Protein AF-A0A960KRH3-F1 (afdb_monomer)

Foldseek 3Di:
DDDDDDDPPDPDPDPDDPDWPWDDDDQAKDWTWTDDPQKTKTGIDHRPEQAAWIKIWGDDPVWTKIKTAGDDRNFGFQWIWIDTPFWIKGGTDDRNAQAQWIWIAGPVRQTQDTGGDDRNHDDDDPDPDQLVVLLVVLCVVLVVCVVVVNLSSSLRSLSNNRNSVDDDDLVSLQSNLVSCVVVVVLVSNLVSLVSSCVPQPPVRPCNVVSVVSNVVSVVSVVVVVVVVVVVQVCLCPDPVCVSPQKDKDWAWDPQQRQQQKHKDFDPQPRLQQWDFDQDDDPVPRDCAPPVRDHDPVCNSPPRPRDIDGDPVVRSRRMDIDGDPPPQQPSTIHIDMGGDDD

Nearest PDB structures (foldseek):
  8j07-assembly1_d  TM=6.056E-01  e=1.804E-05  Homo sapiens
  8x2u-assembly1_N  TM=5.634E-01  e=1.372E-05  Mus musculus
  5l0y-assembly7_G  TM=6.461E-01  e=5.626E-02  Thermochaetoides thermophila DSM 1495
  5l0w-assembly1_B  TM=7.167E-01  e=2.210E-01  Thermochaetoides thermophila
  4i17-assembly1_A  TM=6.925E-01  e=4.501E-01  Bacteroides fragilis NCTC 9343

Structure (mmCIF, N/CA/C/O backbone):
data_AF-A0A960KRH3-F1
#
_entry.id   AF-A0A960KRH3-F1
#
loop_
_atom_site.group_PDB
_atom_site.id
_atom_site.type_symbol
_atom_site.label_atom_id
_atom_site.label_alt_id
_atom_site.label_comp_id
_atom_site.label_asym_id
_atom_site.label_entity_id
_atom_site.label_seq_id
_atom_site.pdbx_PDB_ins_code
_atom_site.Cartn_x
_atom_site.Cartn_y
_atom_site.Cartn_z
_atom_site.occupancy
_atom_site.B_iso_or_equiv
_atom_site.auth_seq_id
_atom_site.auth_comp_id
_atom_site.auth_asym_id
_atom_site.auth_atom_id
_atom_site.pdbx_PDB_model_num
ATOM 1 N N . MET A 1 1 ? -0.379 -40.660 -62.280 1.00 35.75 1 MET A N 1
ATOM 2 C CA . MET A 1 1 ? 0.900 -39.917 -62.203 1.00 35.75 1 MET A CA 1
ATOM 3 C C . MET A 1 1 ? 0.603 -38.448 -61.936 1.00 35.75 1 MET A C 1
ATOM 5 O O . MET A 1 1 ? -0.179 -37.878 -62.679 1.00 35.75 1 MET A O 1
ATOM 9 N N . LYS A 1 2 ? 1.266 -37.892 -60.908 1.00 32.19 2 LYS A N 1
ATOM 10 C CA . LYS A 1 2 ? 1.355 -36.479 -60.476 1.00 32.19 2 LYS A CA 1
ATOM 11 C C . LYS A 1 2 ? 0.171 -35.876 -59.695 1.00 32.19 2 LYS A C 1
ATOM 13 O O . LYS A 1 2 ? -0.747 -35.290 -60.247 1.00 32.19 2 LYS A O 1
ATOM 18 N N . PHE A 1 3 ? 0.308 -35.972 -58.369 1.00 28.55 3 PHE A N 1
ATOM 19 C CA . PHE A 1 3 ? -0.176 -35.005 -57.381 1.00 28.55 3 PHE A CA 1
ATOM 20 C C . PHE A 1 3 ? 0.418 -33.610 -57.651 1.00 28.55 3 PHE A C 1
ATOM 22 O O . PHE A 1 3 ? 1.628 -33.506 -57.839 1.00 28.55 3 PHE A O 1
ATOM 29 N N . MET A 1 4 ? -0.390 -32.551 -57.560 1.00 28.42 4 MET A N 1
ATOM 30 C CA . MET A 1 4 ? 0.060 -31.216 -57.137 1.00 28.42 4 MET A CA 1
ATOM 31 C C . MET A 1 4 ? -1.056 -30.568 -56.313 1.00 28.42 4 MET A C 1
ATOM 33 O O . MET A 1 4 ? -2.057 -30.096 -56.842 1.00 28.42 4 MET A O 1
ATOM 37 N N . ILE A 1 5 ? -0.874 -30.600 -54.995 1.00 32.72 5 ILE A N 1
ATOM 38 C CA . ILE A 1 5 ? -1.661 -29.857 -54.012 1.00 32.72 5 ILE A CA 1
ATOM 39 C C . ILE A 1 5 ? -1.138 -28.416 -54.033 1.00 32.72 5 ILE A C 1
ATOM 41 O O . ILE A 1 5 ? 0.048 -28.184 -53.800 1.00 32.72 5 ILE A O 1
ATOM 45 N N . ALA A 1 6 ? -2.008 -27.456 -54.342 1.00 30.88 6 ALA A N 1
ATOM 46 C CA . ALA A 1 6 ? -1.708 -26.034 -54.245 1.00 30.88 6 ALA A CA 1
ATOM 47 C C . ALA A 1 6 ? -1.721 -25.617 -52.765 1.00 30.88 6 ALA A C 1
ATOM 49 O O . ALA A 1 6 ? -2.777 -25.507 -52.148 1.00 30.88 6 ALA A O 1
ATOM 50 N N . LEU A 1 7 ? -0.535 -25.416 -52.190 1.00 28.91 7 LEU A N 1
ATOM 51 C CA . LEU A 1 7 ? -0.356 -24.865 -50.849 1.00 28.91 7 LEU A CA 1
ATOM 52 C C . LEU A 1 7 ? -0.308 -23.334 -50.956 1.00 28.91 7 LEU A C 1
ATOM 54 O O . LEU A 1 7 ? 0.737 -22.737 -51.205 1.00 28.91 7 LEU A O 1
ATOM 58 N N . THR A 1 8 ? -1.456 -22.683 -50.794 1.00 35.28 8 THR A N 1
ATOM 59 C CA . THR A 1 8 ? -1.530 -21.237 -50.553 1.00 35.28 8 THR A CA 1
ATOM 60 C C . THR A 1 8 ? -1.001 -20.944 -49.150 1.00 35.28 8 THR A C 1
ATOM 62 O O . THR A 1 8 ? -1.730 -21.058 -48.166 1.00 35.28 8 THR A O 1
ATOM 65 N N . MET A 1 9 ? 0.281 -20.583 -49.043 1.00 32.22 9 MET A N 1
ATOM 66 C CA . MET A 1 9 ? 0.855 -20.045 -47.808 1.00 32.22 9 MET A CA 1
ATOM 67 C C . MET A 1 9 ? 0.366 -18.610 -47.598 1.00 32.22 9 MET A C 1
ATOM 69 O O . MET A 1 9 ? 0.913 -17.652 -48.139 1.00 32.22 9 MET A O 1
ATOM 73 N N . CYS A 1 10 ? -0.688 -18.475 -46.799 1.00 28.92 10 CYS A N 1
ATOM 74 C CA . CYS A 1 10 ? -1.105 -17.209 -46.219 1.00 28.92 10 CYS A CA 1
ATOM 75 C C . CYS A 1 10 ? -0.075 -16.826 -45.142 1.00 28.92 10 CYS A C 1
ATOM 77 O O . CYS A 1 10 ? -0.057 -17.410 -44.059 1.00 28.92 10 CYS A O 1
ATOM 79 N N . PHE A 1 11 ? 0.818 -15.882 -45.448 1.00 32.66 11 PHE A N 1
ATOM 80 C CA . PHE A 1 11 ? 1.706 -15.270 -44.459 1.00 32.66 11 PHE A CA 1
ATOM 81 C C . PHE A 1 11 ? 0.857 -14.449 -43.480 1.00 32.66 11 PHE A C 1
ATOM 83 O O . PHE A 1 11 ? 0.518 -13.296 -43.740 1.00 32.66 11 PHE A O 1
ATOM 90 N N . LEU A 1 12 ? 0.493 -15.055 -42.349 1.00 30.62 12 LEU A N 1
ATOM 91 C CA . LEU A 1 12 ? 0.033 -14.318 -41.178 1.00 30.62 12 LEU A CA 1
ATOM 92 C C . LEU A 1 12 ? 1.229 -13.531 -40.631 1.00 30.62 12 LEU A C 1
ATOM 94 O O . LEU A 1 12 ? 2.189 -14.101 -40.114 1.00 30.62 12 LEU A O 1
ATOM 98 N N . VAL A 1 13 ? 1.176 -12.212 -40.795 1.00 33.97 13 VAL A N 1
ATOM 99 C CA . VAL A 1 13 ? 2.092 -11.259 -40.167 1.00 33.97 13 VAL A CA 1
ATOM 100 C C . VAL A 1 13 ? 1.888 -11.356 -38.655 1.00 33.97 13 VAL A C 1
ATOM 102 O O . VAL A 1 13 ? 0.899 -10.856 -38.125 1.00 33.97 13 VAL A O 1
ATOM 105 N N . LEU A 1 14 ? 2.799 -12.033 -37.956 1.00 30.27 14 LEU A N 1
ATOM 106 C CA . LEU A 1 14 ? 2.846 -11.986 -36.497 1.00 30.27 14 LEU A CA 1
ATOM 107 C C . LEU A 1 14 ? 3.358 -10.599 -36.069 1.00 30.27 14 LEU A C 1
ATOM 109 O O . LEU A 1 14 ? 4.385 -10.152 -36.592 1.00 30.27 14 LEU A O 1
ATOM 113 N N . PRO A 1 15 ? 2.683 -9.900 -35.138 1.00 31.94 15 PRO A N 1
ATOM 114 C CA . PRO A 1 15 ? 3.192 -8.648 -34.602 1.00 31.94 15 PRO A CA 1
ATOM 115 C C . PRO A 1 15 ? 4.468 -8.936 -33.804 1.00 31.94 15 PRO A C 1
ATOM 117 O O . PRO A 1 15 ? 4.515 -9.855 -32.986 1.00 31.94 15 PRO A O 1
ATOM 120 N N . GLN A 1 16 ? 5.521 -8.165 -34.075 1.00 31.62 16 GLN A N 1
ATOM 121 C CA . GLN A 1 16 ? 6.792 -8.264 -33.366 1.00 31.62 16 GLN A CA 1
ATOM 122 C C . GLN A 1 16 ? 6.578 -7.947 -31.882 1.00 31.62 16 GLN A C 1
ATOM 124 O O . GLN A 1 16 ? 6.290 -6.810 -31.514 1.00 31.62 16 GLN A O 1
ATOM 129 N N . VAL A 1 17 ? 6.713 -8.964 -31.033 1.00 32.50 17 VAL A N 1
ATOM 130 C CA . VAL A 1 17 ? 6.749 -8.811 -29.577 1.00 32.50 17 VAL A CA 1
ATOM 131 C C . VAL A 1 17 ? 8.112 -8.213 -29.226 1.00 32.50 17 VAL A C 1
ATOM 133 O O . VAL A 1 17 ? 9.141 -8.818 -29.529 1.00 32.50 17 VAL A O 1
ATOM 136 N N . SER A 1 18 ? 8.139 -7.008 -28.648 1.00 33.94 18 SER A N 1
ATOM 137 C CA . SER A 1 18 ? 9.387 -6.410 -28.174 1.00 33.94 18 SER A CA 1
ATOM 138 C C . SER A 1 18 ? 9.942 -7.235 -27.012 1.00 33.94 18 SER A C 1
ATOM 140 O O . SER A 1 18 ? 9.208 -7.685 -26.129 1.00 33.94 18 SER A O 1
ATOM 142 N N . LEU A 1 19 ? 11.250 -7.488 -27.047 1.00 31.02 19 LEU A N 1
ATOM 143 C CA . LEU A 1 19 ? 11.941 -8.300 -26.055 1.00 31.02 19 LEU A CA 1
ATOM 144 C C . LEU A 1 19 ? 11.919 -7.585 -24.700 1.00 31.02 19 LEU A C 1
ATOM 146 O O . LEU A 1 19 ? 12.593 -6.577 -24.497 1.00 31.02 19 LEU A O 1
ATOM 150 N N . ALA A 1 20 ? 11.153 -8.131 -23.759 1.00 34.19 20 ALA A N 1
ATOM 151 C CA . ALA A 1 20 ? 11.288 -7.805 -22.350 1.00 34.19 20 ALA A CA 1
ATOM 152 C C . ALA A 1 20 ? 12.699 -8.206 -21.894 1.00 34.19 20 ALA A C 1
ATOM 154 O O . ALA A 1 20 ? 13.094 -9.363 -22.050 1.00 34.19 20 ALA A O 1
ATOM 155 N N . GLN A 1 21 ? 13.472 -7.276 -21.330 1.00 39.44 21 GLN A N 1
ATOM 156 C CA . GLN A 1 21 ? 14.722 -7.626 -20.656 1.00 39.44 21 GLN A CA 1
ATOM 157 C C . GLN A 1 21 ? 14.392 -8.504 -19.440 1.00 39.44 21 GLN A C 1
ATOM 159 O O . GLN A 1 21 ? 13.949 -8.013 -18.404 1.00 39.44 21 GLN A O 1
ATOM 164 N N . VAL A 1 22 ? 14.589 -9.818 -19.580 1.00 38.41 22 VAL A N 1
ATOM 165 C CA . VAL A 1 22 ? 14.513 -10.784 -18.480 1.00 38.41 22 VAL A CA 1
ATOM 166 C C . VAL A 1 22 ? 15.794 -10.657 -17.670 1.00 38.41 22 VAL A C 1
ATOM 168 O O . VAL A 1 22 ? 16.852 -11.147 -18.065 1.00 38.41 22 VAL A O 1
ATOM 171 N N . ILE A 1 23 ? 15.712 -9.992 -16.523 1.00 47.62 23 ILE A N 1
ATOM 172 C CA . ILE A 1 23 ? 16.787 -10.015 -15.539 1.00 47.62 23 ILE A CA 1
ATOM 173 C C . ILE A 1 23 ? 16.410 -11.055 -14.479 1.00 47.62 23 ILE A C 1
ATOM 175 O O . ILE A 1 23 ? 15.694 -10.765 -13.528 1.00 47.62 23 ILE A O 1
ATOM 179 N N . VAL A 1 24 ? 16.977 -12.252 -14.677 1.00 42.22 24 VAL A N 1
ATOM 180 C CA . VAL A 1 24 ? 16.983 -13.449 -13.811 1.00 42.22 24 VAL A CA 1
ATOM 181 C C . VAL A 1 24 ? 15.648 -14.207 -13.724 1.00 42.22 24 VAL A C 1
ATOM 183 O O . VAL A 1 24 ? 14.645 -13.675 -13.275 1.00 42.22 24 VAL A O 1
ATOM 186 N N . GLY A 1 25 ? 15.668 -15.491 -14.106 1.00 38.06 25 GLY A N 1
ATOM 187 C CA . GLY A 1 25 ? 14.592 -16.453 -13.844 1.00 38.06 25 GLY A CA 1
ATOM 188 C C . GLY A 1 25 ? 14.695 -17.702 -14.723 1.00 38.06 25 GLY A C 1
ATOM 189 O O . GLY A 1 25 ? 14.540 -17.617 -15.937 1.00 38.06 25 GLY A O 1
ATOM 190 N N . SER A 1 26 ? 14.983 -18.854 -14.110 1.00 38.22 26 SER A N 1
ATOM 191 C CA . SER A 1 26 ? 14.973 -20.173 -14.758 1.00 38.22 26 SER A CA 1
ATOM 192 C C . SER A 1 26 ? 13.557 -20.534 -15.231 1.00 38.22 26 SER A C 1
ATOM 194 O O . SER A 1 26 ? 12.577 -20.222 -14.552 1.00 38.22 26 SER A O 1
ATOM 196 N N . TRP A 1 27 ? 13.437 -21.208 -16.375 1.00 40.06 27 TRP A N 1
ATOM 197 C CA . TRP A 1 27 ? 12.162 -21.717 -16.890 1.00 40.06 27 TRP A CA 1
ATOM 198 C C . TRP A 1 27 ? 11.583 -22.743 -15.897 1.00 40.06 27 TRP A C 1
ATOM 200 O O . TRP A 1 27 ? 12.181 -23.796 -15.695 1.00 40.06 27 TRP A O 1
ATOM 210 N N . GLY A 1 28 ? 10.462 -22.419 -15.238 1.00 45.41 28 GLY A N 1
ATOM 211 C CA . GLY A 1 28 ? 9.769 -23.314 -14.288 1.00 45.41 28 GLY A CA 1
ATOM 212 C C . GLY A 1 28 ? 9.257 -22.668 -12.991 1.00 45.41 28 GLY A C 1
ATOM 213 O O . GLY A 1 28 ? 8.538 -23.308 -12.229 1.00 45.41 28 GLY A O 1
ATOM 214 N N . GLY A 1 29 ? 9.586 -21.400 -12.738 1.00 56.34 29 GLY A N 1
ATOM 215 C CA . GLY A 1 29 ? 9.180 -20.664 -11.537 1.00 56.34 29 GLY A CA 1
ATOM 216 C C . GLY A 1 29 ? 10.343 -19.833 -11.006 1.00 56.34 29 GLY A C 1
ATOM 217 O O . GLY A 1 29 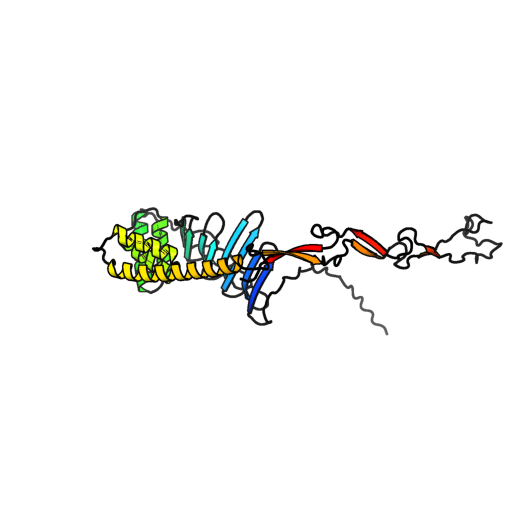? 11.479 -20.302 -10.973 1.00 56.34 29 GLY A O 1
ATOM 218 N N . GLY A 1 30 ? 10.096 -18.582 -10.623 1.00 77.19 30 GLY A N 1
ATOM 219 C CA . GLY A 1 30 ? 11.179 -17.695 -10.200 1.00 77.19 30 GLY A CA 1
ATOM 220 C C . GLY A 1 30 ? 10.710 -16.322 -9.749 1.00 77.19 30 GLY A C 1
ATOM 221 O O . GLY A 1 30 ? 9.525 -16.011 -9.807 1.00 77.19 30 GLY A O 1
ATOM 222 N N . TYR A 1 31 ? 11.652 -15.511 -9.274 1.00 82.56 31 TYR A N 1
ATOM 223 C CA . TYR A 1 31 ? 11.455 -14.083 -9.053 1.00 82.56 31 TYR A CA 1
ATOM 224 C C . TYR A 1 31 ? 11.985 -13.336 -10.272 1.00 82.56 31 TYR A C 1
ATOM 226 O O . TYR A 1 31 ? 13.127 -13.566 -10.663 1.00 82.56 31 TYR A O 1
ATOM 234 N N . ILE A 1 32 ? 11.176 -12.447 -10.840 1.00 81.38 32 ILE A N 1
ATOM 235 C CA . ILE A 1 32 ? 11.531 -11.648 -12.012 1.00 81.38 32 ILE A CA 1
ATOM 236 C C . ILE A 1 32 ? 11.414 -10.160 -11.710 1.00 81.38 32 ILE A C 1
ATOM 2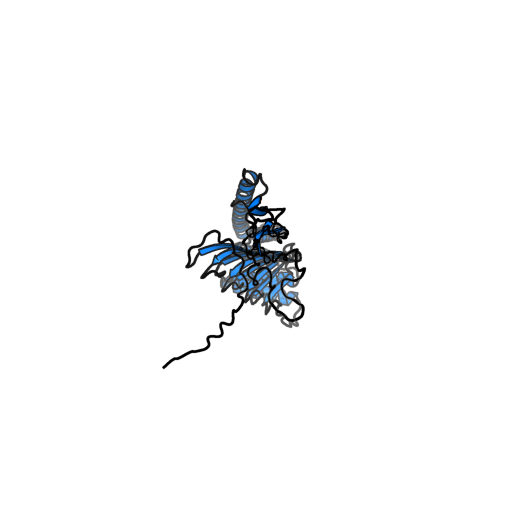38 O O . ILE A 1 32 ? 10.565 -9.713 -10.935 1.00 81.38 32 ILE A O 1
ATOM 242 N N . GLU A 1 33 ? 12.252 -9.388 -12.389 1.00 86.56 33 GLU A N 1
ATOM 243 C CA . GLU A 1 33 ? 12.080 -7.955 -12.570 1.00 86.56 33 GLU A CA 1
ATOM 244 C C . GLU A 1 33 ? 11.921 -7.684 -14.066 1.00 86.56 33 GLU A C 1
ATOM 246 O O . GLU A 1 33 ? 12.814 -8.002 -14.851 1.00 86.56 33 GLU A O 1
ATOM 251 N N . VAL A 1 34 ? 10.771 -7.142 -14.465 1.00 82.38 34 VAL A N 1
ATOM 252 C CA . VAL A 1 34 ? 10.421 -6.929 -15.873 1.00 82.38 34 VAL A CA 1
ATOM 253 C C . VAL A 1 34 ? 9.851 -5.528 -16.052 1.00 82.38 34 VAL A C 1
ATOM 255 O O . VAL A 1 34 ? 8.884 -5.159 -15.386 1.00 82.38 34 VAL A O 1
ATOM 258 N N . ARG A 1 35 ? 10.433 -4.757 -16.978 1.00 83.94 35 ARG A N 1
ATOM 259 C CA . ARG A 1 35 ? 9.919 -3.453 -17.415 1.00 83.94 35 ARG A CA 1
ATOM 260 C C . ARG A 1 35 ? 9.278 -3.586 -18.799 1.00 83.94 35 ARG A C 1
ATOM 262 O O . ARG A 1 35 ? 9.932 -4.041 -19.733 1.00 83.94 35 ARG A O 1
ATOM 269 N N . LEU A 1 36 ? 8.011 -3.191 -18.919 1.00 80.19 36 LEU A N 1
ATOM 270 C CA . LEU A 1 36 ? 7.228 -3.213 -20.159 1.00 80.19 36 LEU A CA 1
ATOM 271 C C . LEU A 1 36 ? 6.589 -1.841 -20.367 1.00 80.19 36 LEU A C 1
ATOM 273 O O . LEU A 1 36 ? 5.604 -1.498 -19.715 1.00 80.19 36 LEU A O 1
ATOM 277 N N . GLY A 1 37 ? 7.170 -1.037 -21.260 1.00 83.88 37 GLY A N 1
ATOM 278 C CA . GLY A 1 37 ? 6.756 0.354 -21.444 1.00 83.88 37 GLY A CA 1
ATOM 279 C C . GLY A 1 37 ? 6.823 1.127 -20.123 1.00 83.88 37 GLY A C 1
ATOM 280 O O . GLY A 1 37 ? 7.894 1.256 -19.533 1.00 83.88 37 GLY A O 1
ATOM 281 N N . ASN A 1 38 ? 5.663 1.582 -19.649 1.00 85.50 38 ASN A N 1
ATOM 282 C CA . ASN A 1 38 ? 5.513 2.363 -18.419 1.00 85.50 38 ASN A CA 1
ATOM 283 C C . ASN A 1 38 ? 5.264 1.504 -17.165 1.00 85.50 38 ASN A C 1
ATOM 285 O O . ASN A 1 38 ? 5.034 2.048 -16.088 1.00 85.50 38 ASN A O 1
ATOM 289 N N . GLU A 1 39 ? 5.280 0.175 -17.285 1.00 89.25 39 GLU A N 1
ATOM 290 C CA . GLU A 1 39 ? 5.129 -0.753 -16.163 1.00 89.25 39 GLU A CA 1
ATOM 291 C C . GLU A 1 39 ? 6.473 -1.328 -15.721 1.00 89.25 39 GLU A C 1
ATOM 293 O O . GLU A 1 39 ? 7.293 -1.728 -16.546 1.00 89.25 39 GLU A O 1
ATOM 298 N N . LEU A 1 40 ? 6.670 -1.452 -14.411 1.00 89.69 40 LEU A N 1
ATOM 299 C CA . LEU A 1 40 ? 7.755 -2.212 -13.802 1.00 89.69 40 LEU A CA 1
ATOM 300 C C . LEU A 1 40 ? 7.159 -3.218 -12.818 1.00 89.69 40 LEU A C 1
ATOM 302 O O . LEU A 1 40 ? 6.549 -2.842 -11.819 1.00 89.69 40 LEU A O 1
ATOM 306 N N . TYR A 1 41 ? 7.346 -4.501 -13.109 1.00 91.00 41 TYR A N 1
ATOM 307 C CA . TYR A 1 41 ? 6.957 -5.611 -12.250 1.00 91.00 41 TYR A CA 1
ATOM 308 C C . TYR A 1 41 ? 8.172 -6.193 -11.531 1.00 91.00 41 TYR A C 1
ATOM 310 O O . TYR A 1 41 ? 9.224 -6.381 -12.140 1.00 91.00 41 TYR A O 1
ATOM 318 N N . ARG A 1 42 ? 8.007 -6.509 -10.248 1.00 92.44 42 ARG A N 1
ATOM 319 C CA . ARG A 1 42 ? 8.990 -7.163 -9.382 1.00 92.44 42 ARG A CA 1
ATOM 320 C C . ARG A 1 42 ? 8.270 -8.201 -8.535 1.00 92.44 42 ARG A C 1
ATOM 322 O O . ARG A 1 42 ? 7.515 -7.833 -7.639 1.00 92.44 42 ARG A O 1
ATOM 329 N N . GLY A 1 43 ? 8.471 -9.483 -8.794 1.00 91.81 43 GLY A N 1
ATOM 330 C CA . GLY A 1 43 ? 7.755 -10.507 -8.040 1.00 91.81 43 GLY A CA 1
ATOM 331 C C . GLY A 1 43 ? 7.895 -11.901 -8.607 1.00 91.81 43 GLY A C 1
ATOM 332 O O . GLY A 1 43 ? 8.676 -12.148 -9.524 1.00 91.81 43 GLY A O 1
ATOM 333 N N . SER A 1 44 ? 7.119 -12.817 -8.045 1.00 89.44 44 SER A N 1
ATOM 334 C CA . SER A 1 44 ? 7.089 -14.204 -8.487 1.00 89.44 44 SER A CA 1
ATOM 335 C C . SER A 1 44 ? 6.478 -14.348 -9.891 1.00 89.44 44 SER A C 1
ATOM 337 O O . SER A 1 44 ? 5.634 -13.555 -10.322 1.00 89.44 44 SER A O 1
ATOM 339 N N . CYS A 1 45 ? 6.927 -15.354 -10.636 1.00 86.56 45 CYS A N 1
ATOM 340 C CA . CYS A 1 45 ? 6.380 -15.721 -11.936 1.00 86.56 45 CYS A CA 1
ATOM 341 C C . CYS A 1 45 ? 6.281 -17.232 -12.108 1.00 86.56 45 CYS A C 1
ATOM 343 O O . CYS A 1 45 ? 7.060 -17.994 -11.524 1.00 86.56 45 CYS A O 1
ATOM 345 N N . ARG A 1 46 ? 5.378 -17.649 -12.993 1.00 85.75 46 ARG A N 1
ATOM 346 C CA . ARG A 1 46 ? 5.236 -19.023 -13.475 1.00 85.75 46 ARG A CA 1
ATOM 347 C C . ARG A 1 46 ? 4.946 -18.986 -14.971 1.00 85.75 46 ARG A C 1
ATOM 349 O O . ARG A 1 46 ? 4.135 -18.177 -15.403 1.00 85.75 46 ARG A O 1
ATOM 356 N N . ASP A 1 47 ? 5.655 -19.800 -15.751 1.00 83.62 47 ASP A N 1
ATOM 357 C CA . ASP A 1 47 ? 5.488 -19.902 -17.211 1.00 83.62 47 ASP A CA 1
ATOM 358 C C . ASP A 1 47 ? 5.514 -18.546 -17.947 1.00 83.62 47 ASP A C 1
ATOM 360 O O . ASP A 1 47 ? 4.772 -18.303 -18.894 1.00 83.62 47 ASP A O 1
ATOM 364 N N . GLY A 1 48 ? 6.368 -17.627 -17.479 1.00 79.06 48 GLY A N 1
ATOM 365 C CA . GLY A 1 48 ? 6.503 -16.278 -18.041 1.00 79.06 48 GLY A CA 1
ATOM 366 C C . GLY A 1 48 ? 5.387 -15.293 -17.659 1.00 79.06 48 GLY A C 1
ATOM 367 O O . GLY A 1 48 ? 5.442 -14.136 -18.072 1.00 79.06 48 GLY A O 1
ATOM 368 N N . LEU A 1 49 ? 4.405 -15.706 -16.853 1.00 86.62 49 LEU A N 1
ATOM 369 C CA . LEU A 1 49 ? 3.312 -14.867 -16.351 1.00 86.62 49 LEU A CA 1
ATOM 370 C C . LEU A 1 49 ? 3.553 -14.441 -14.897 1.00 86.62 49 LEU A C 1
ATOM 372 O O . LEU A 1 49 ? 4.208 -15.152 -14.130 1.00 86.62 49 LEU A O 1
ATOM 376 N N . LYS A 1 50 ? 3.006 -13.281 -14.500 1.00 91.94 50 LYS A N 1
ATOM 377 C CA . LYS A 1 50 ? 3.047 -12.825 -13.097 1.00 91.94 50 LYS A CA 1
ATOM 378 C C . LYS A 1 50 ? 2.160 -13.770 -12.273 1.00 91.94 50 LYS A C 1
ATOM 380 O O . LYS A 1 50 ? 0.981 -13.916 -12.596 1.00 91.94 50 LYS A O 1
ATOM 385 N N . GLU A 1 51 ? 2.718 -14.397 -11.240 1.00 93.62 51 GLU A N 1
ATOM 386 C CA . GLU A 1 51 ? 2.038 -15.420 -10.432 1.00 93.62 51 GLU A CA 1
ATOM 387 C C . GLU A 1 51 ? 2.545 -15.358 -8.988 1.00 93.62 51 GLU A C 1
ATOM 389 O O . GLU A 1 51 ? 3.751 -15.286 -8.767 1.00 93.62 51 GLU A O 1
ATOM 394 N N . GLY A 1 52 ? 1.655 -15.434 -8.000 1.00 93.50 52 GLY A N 1
ATOM 395 C CA . GLY A 1 52 ? 2.007 -15.276 -6.589 1.00 93.50 52 GLY A CA 1
ATOM 396 C C . GLY A 1 52 ? 2.216 -13.811 -6.198 1.00 93.50 52 GLY A C 1
ATOM 397 O O . GLY A 1 52 ? 1.643 -12.910 -6.802 1.00 93.50 52 GLY A O 1
ATOM 398 N N . TYR A 1 53 ? 3.003 -13.549 -5.155 1.00 94.75 53 TYR A N 1
ATOM 399 C CA . TYR A 1 53 ? 3.174 -12.187 -4.645 1.00 94.75 53 TYR A CA 1
ATOM 400 C C . TYR A 1 53 ? 4.122 -11.352 -5.519 1.00 94.75 53 TYR A C 1
ATOM 402 O O . TYR A 1 53 ? 5.200 -11.806 -5.914 1.00 94.75 53 TYR A O 1
ATOM 410 N N . GLY A 1 54 ? 3.752 -10.096 -5.761 1.00 95.44 54 GLY A N 1
ATOM 411 C CA . GLY A 1 54 ? 4.575 -9.157 -6.509 1.00 95.44 54 GLY A CA 1
ATOM 412 C C . GLY A 1 54 ? 4.213 -7.694 -6.288 1.00 95.44 54 GLY A C 1
ATOM 413 O O . GLY A 1 54 ? 3.218 -7.337 -5.658 1.00 95.44 54 GLY A O 1
ATOM 414 N N . GLU A 1 55 ? 5.056 -6.834 -6.839 1.00 9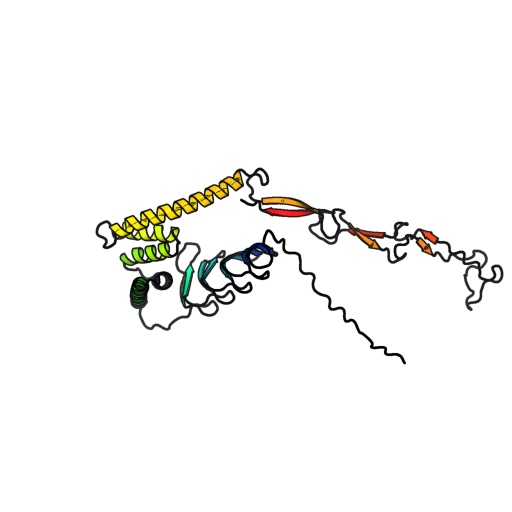6.06 55 GLU A N 1
ATOM 415 C CA . GLU A 1 55 ? 4.905 -5.389 -6.901 1.00 96.06 55 GLU A CA 1
ATOM 416 C C . GLU A 1 55 ? 4.838 -4.959 -8.366 1.00 96.06 55 GLU A C 1
ATOM 418 O O . GLU A 1 55 ? 5.665 -5.369 -9.178 1.00 96.06 55 GLU A O 1
ATOM 423 N N . LEU A 1 56 ? 3.859 -4.126 -8.708 1.00 95.06 56 LEU A N 1
ATOM 424 C CA . LEU A 1 56 ? 3.717 -3.533 -10.034 1.00 95.06 56 LEU A CA 1
ATOM 425 C C . LEU A 1 56 ? 3.631 -2.020 -9.882 1.00 95.06 56 LEU A C 1
ATOM 427 O O . LEU A 1 56 ? 2.678 -1.521 -9.291 1.00 95.06 56 LEU A O 1
ATOM 431 N N . THR A 1 57 ? 4.593 -1.286 -10.428 1.00 94.12 57 THR A N 1
ATOM 432 C CA . THR A 1 57 ? 4.499 0.170 -10.569 1.00 94.12 57 THR A CA 1
ATOM 433 C C . THR A 1 57 ? 4.156 0.525 -12.007 1.00 94.12 57 THR A C 1
ATOM 435 O O . THR A 1 57 ? 4.687 -0.073 -12.939 1.00 94.12 57 THR A O 1
ATOM 438 N N . PHE A 1 58 ? 3.282 1.506 -12.182 1.00 89.75 58 PHE A N 1
ATOM 439 C CA . PHE A 1 58 ? 2.928 2.090 -13.467 1.00 89.75 58 PHE A CA 1
ATOM 440 C C . PHE A 1 58 ? 3.221 3.589 -13.419 1.00 89.75 58 PHE A C 1
ATOM 442 O O . PHE A 1 58 ? 2.759 4.274 -12.508 1.00 89.75 58 PHE A O 1
ATOM 449 N N . GLU A 1 59 ? 3.987 4.090 -14.383 1.00 85.62 59 GLU A N 1
ATOM 450 C CA . GLU A 1 59 ? 4.349 5.503 -14.524 1.00 85.62 59 GLU A CA 1
ATOM 451 C C . GLU A 1 59 ? 4.008 5.980 -15.940 1.00 85.62 59 GLU A C 1
ATOM 453 O O . GLU A 1 59 ? 4.871 6.117 -16.803 1.00 85.62 59 GLU A O 1
ATOM 458 N N . GLY A 1 60 ? 2.715 6.167 -16.211 1.00 75.88 60 GLY A N 1
ATOM 459 C CA . GLY A 1 60 ? 2.240 6.728 -17.472 1.00 75.88 60 GLY A CA 1
ATOM 460 C C . GLY A 1 60 ? 2.100 8.254 -17.419 1.00 75.88 60 GLY A C 1
ATOM 461 O O . GLY A 1 60 ? 1.928 8.812 -16.338 1.00 75.88 60 GLY A O 1
ATOM 462 N N . PRO A 1 61 ? 2.067 8.942 -18.578 1.00 69.00 61 PRO A N 1
ATOM 463 C CA . PRO A 1 61 ? 1.950 10.404 -18.642 1.00 69.00 61 PRO A CA 1
ATOM 464 C C . PRO A 1 61 ? 0.658 10.967 -18.025 1.00 69.00 61 PRO A C 1
ATOM 466 O O . PRO A 1 61 ? 0.590 12.158 -17.753 1.00 69.00 61 PRO A O 1
ATOM 469 N N . GLN A 1 62 ? -0.366 10.132 -17.816 1.00 67.00 62 GLN A N 1
ATOM 470 C CA . GLN A 1 62 ? -1.657 10.531 -17.235 1.00 67.00 62 GLN A CA 1
ATOM 471 C C . GLN A 1 62 ? -1.978 9.853 -15.899 1.00 67.00 62 GLN A C 1
ATOM 473 O O . GLN A 1 62 ? -2.963 10.211 -15.261 1.00 67.00 62 GLN A O 1
ATOM 478 N N . LYS A 1 63 ? -1.223 8.823 -15.501 1.00 75.75 63 LYS A N 1
ATOM 479 C CA . LYS A 1 63 ? -1.535 8.056 -14.296 1.00 75.75 63 LYS A CA 1
ATOM 480 C C . LYS A 1 63 ? -0.279 7.399 -13.753 1.00 75.75 63 LYS A C 1
ATOM 482 O O . LYS A 1 63 ? 0.393 6.650 -14.461 1.00 75.75 63 LYS A O 1
ATOM 487 N N . LYS A 1 64 ? -0.016 7.642 -12.475 1.00 91.81 64 LYS A N 1
ATOM 488 C CA . LYS A 1 64 ? 0.986 6.939 -11.686 1.00 91.81 64 LYS A CA 1
ATOM 489 C C . LYS A 1 64 ? 0.283 6.052 -10.672 1.00 91.81 64 LYS A C 1
ATOM 491 O O . LYS A 1 64 ? -0.720 6.453 -10.093 1.00 91.81 64 LYS A O 1
ATOM 496 N N . GLY A 1 65 ? 0.777 4.838 -10.473 1.00 94.62 65 GLY A N 1
ATOM 497 C CA . GLY A 1 65 ? 0.195 3.938 -9.490 1.00 94.62 65 GLY A CA 1
ATOM 498 C C . GLY A 1 65 ? 1.108 2.790 -9.109 1.00 94.62 65 GLY A C 1
ATOM 499 O O . GLY A 1 65 ? 2.076 2.473 -9.804 1.00 94.62 65 GLY A O 1
ATOM 500 N N . LYS A 1 66 ? 0.796 2.167 -7.981 1.00 96.19 66 LYS A N 1
ATOM 501 C CA . LYS A 1 66 ? 1.565 1.078 -7.403 1.00 96.19 66 LYS A CA 1
ATOM 502 C C . LYS A 1 66 ? 0.635 0.025 -6.832 1.00 96.19 66 LYS A C 1
ATOM 504 O O . LYS A 1 66 ? -0.228 0.323 -6.020 1.00 96.19 66 LYS A O 1
ATOM 509 N N . TYR A 1 67 ? 0.856 -1.221 -7.222 1.00 96.88 67 TYR A N 1
ATOM 510 C CA . TYR A 1 67 ? 0.230 -2.391 -6.630 1.00 96.88 67 TYR A CA 1
ATOM 511 C C . TYR A 1 67 ? 1.261 -3.204 -5.851 1.00 96.88 67 TYR A C 1
ATOM 513 O O . TYR A 1 67 ? 2.374 -3.407 -6.340 1.00 96.88 67 TYR A O 1
ATOM 521 N N . ARG A 1 68 ? 0.877 -3.732 -4.691 1.00 97.00 68 ARG A N 1
ATOM 522 C CA . ARG A 1 68 ? 1.585 -4.804 -3.981 1.00 97.00 68 ARG A CA 1
ATOM 523 C C . ARG A 1 68 ? 0.568 -5.857 -3.569 1.00 97.00 68 ARG A C 1
ATOM 525 O O . ARG A 1 68 ? -0.371 -5.538 -2.852 1.00 97.00 68 ARG A O 1
ATOM 532 N N . GLY A 1 69 ? 0.740 -7.098 -3.992 1.00 96.19 69 GLY A N 1
ATOM 533 C CA . GLY A 1 69 ? -0.227 -8.140 -3.665 1.00 96.19 69 GLY A CA 1
ATOM 534 C C . GLY A 1 69 ? -0.069 -9.376 -4.522 1.00 96.19 69 GLY A C 1
ATOM 535 O O . GLY A 1 69 ? 0.971 -9.588 -5.148 1.00 96.19 69 GLY A O 1
ATOM 536 N N . GLU A 1 70 ? -1.106 -10.199 -4.526 1.00 96.62 70 GLU A N 1
ATOM 537 C CA . GLU A 1 70 ? -1.117 -11.462 -5.249 1.00 96.62 70 GLU A CA 1
ATOM 538 C C . GLU A 1 70 ? -1.477 -11.272 -6.733 1.00 96.62 70 GLU A C 1
ATOM 540 O O . GLU A 1 70 ? -2.294 -10.440 -7.134 1.00 96.62 70 GLU A O 1
ATOM 545 N N . PHE A 1 71 ? -0.849 -12.082 -7.575 1.00 95.88 71 PHE A N 1
ATOM 546 C CA . PHE A 1 71 ? -1.107 -12.195 -8.998 1.00 95.88 71 PHE A CA 1
ATOM 547 C C . PHE A 1 71 ? -1.473 -13.634 -9.334 1.00 95.88 71 PHE A C 1
ATOM 549 O O . PHE A 1 71 ? -0.884 -14.574 -8.804 1.00 95.88 71 PHE A O 1
ATOM 556 N N . SER A 1 72 ? -2.405 -13.806 -10.264 1.00 95.50 72 SER A N 1
ATOM 557 C CA . SER A 1 72 ? -2.592 -15.073 -10.960 1.00 95.50 72 SER A CA 1
ATOM 558 C C . SER A 1 72 ? -2.817 -14.813 -12.440 1.00 95.50 72 SER A C 1
ATOM 560 O O . SER A 1 72 ? -3.605 -13.935 -12.802 1.00 95.50 72 SER A O 1
ATOM 562 N N . HIS A 1 73 ? -2.093 -15.536 -13.295 1.00 91.81 73 HIS A N 1
ATOM 563 C CA . HIS A 1 73 ? -2.132 -15.378 -14.751 1.00 91.81 73 HIS A CA 1
ATOM 564 C C . HIS A 1 73 ? -1.994 -13.906 -15.185 1.00 91.81 73 HIS A C 1
ATOM 566 O O . HIS A 1 73 ? -2.778 -13.385 -15.979 1.00 91.81 73 HIS A O 1
ATOM 572 N N . SER A 1 74 ? -1.013 -13.200 -14.613 1.00 92.06 74 SER A N 1
ATOM 573 C CA . SER A 1 74 ? -0.754 -11.769 -14.833 1.00 92.06 74 SER A CA 1
ATOM 574 C C . SER A 1 74 ? -1.818 -10.786 -14.321 1.00 92.06 74 SER A C 1
ATOM 576 O O . SER A 1 74 ? -1.604 -9.573 -14.397 1.00 92.06 74 SER A O 1
ATOM 578 N N . SER A 1 75 ? -2.916 -11.267 -13.735 1.00 94.75 75 SER A N 1
ATOM 579 C CA . SER A 1 75 ? -3.983 -10.437 -13.170 1.00 94.75 75 SER A CA 1
ATOM 580 C C . SER A 1 75 ? -3.839 -10.284 -11.659 1.00 94.75 75 SER A C 1
ATOM 582 O O . SER A 1 75 ? -3.555 -11.248 -10.955 1.00 94.75 75 SER A O 1
ATOM 584 N N . ARG A 1 76 ? -4.081 -9.072 -11.146 1.00 96.19 76 ARG A N 1
ATOM 585 C CA . ARG A 1 76 ? -4.134 -8.807 -9.697 1.00 96.19 76 ARG A CA 1
ATOM 586 C C . ARG A 1 76 ? -5.312 -9.564 -9.083 1.00 96.19 76 ARG A C 1
ATOM 588 O O . ARG A 1 76 ? -6.444 -9.425 -9.562 1.00 96.19 76 ARG A O 1
ATOM 595 N N . THR A 1 77 ? -5.042 -10.331 -8.039 1.00 97.25 77 THR A N 1
ATOM 596 C CA . THR A 1 77 ? -6.007 -11.185 -7.342 1.00 97.25 77 THR A CA 1
ATOM 597 C C . THR A 1 77 ? -5.682 -11.228 -5.847 1.00 97.25 77 THR A C 1
ATOM 599 O O . THR A 1 77 ? -4.698 -10.632 -5.420 1.00 97.25 77 THR A O 1
ATOM 602 N N . GLY A 1 78 ? -6.497 -11.911 -5.046 1.00 96.44 78 GLY A N 1
ATOM 603 C CA . GLY A 1 78 ? -6.210 -12.131 -3.628 1.00 96.44 78 GLY A CA 1
ATOM 604 C C . GLY A 1 78 ? -6.106 -10.828 -2.836 1.00 96.44 78 GLY A C 1
ATOM 605 O O . GLY A 1 78 ? -6.744 -9.832 -3.178 1.00 96.44 78 GLY A O 1
ATOM 606 N N . TYR A 1 79 ? -5.336 -10.833 -1.751 1.00 94.88 79 TYR A N 1
ATOM 607 C CA . TYR A 1 79 ? -5.173 -9.649 -0.909 1.00 94.88 79 TYR A CA 1
ATOM 608 C C . TYR A 1 79 ? -4.018 -8.771 -1.409 1.00 94.88 79 TYR A C 1
ATOM 610 O O . TYR A 1 79 ? -2.938 -9.260 -1.747 1.00 94.88 79 TYR A O 1
ATOM 618 N N . GLY A 1 80 ? -4.212 -7.455 -1.414 1.00 95.69 80 GLY A N 1
ATOM 619 C CA . GLY A 1 80 ? -3.162 -6.517 -1.794 1.00 95.69 80 GLY A CA 1
ATOM 620 C C . GLY A 1 80 ? -3.478 -5.069 -1.450 1.00 95.69 80 GLY A C 1
ATOM 621 O O . GLY A 1 80 ? -4.523 -4.751 -0.881 1.00 95.69 80 GLY A O 1
ATOM 622 N N . SER A 1 81 ? -2.565 -4.186 -1.834 1.00 96.25 81 SER A N 1
ATOM 623 C CA . SER A 1 81 ? -2.749 -2.744 -1.814 1.00 96.25 81 SER A CA 1
ATOM 624 C C . SER A 1 81 ? -2.530 -2.138 -3.196 1.00 96.25 81 SER A C 1
ATOM 626 O O . SER A 1 81 ? -1.654 -2.559 -3.955 1.00 96.25 81 SER A O 1
ATOM 628 N N . TRP A 1 82 ? -3.352 -1.150 -3.533 1.00 96.56 82 TRP A N 1
ATOM 629 C CA . TRP A 1 82 ? -3.196 -0.284 -4.695 1.00 96.56 82 TRP A CA 1
ATOM 630 C C . TRP A 1 82 ? -3.120 1.159 -4.219 1.00 96.56 82 TRP A C 1
ATOM 632 O O . TRP A 1 82 ? -3.991 1.581 -3.472 1.00 96.56 82 TRP A O 1
ATOM 642 N N . SER A 1 83 ? -2.139 1.928 -4.672 1.00 95.69 83 SER A N 1
ATOM 643 C CA . SER A 1 83 ? -2.065 3.363 -4.411 1.00 95.69 83 SER A CA 1
ATOM 644 C C . SER A 1 83 ? -1.793 4.152 -5.682 1.00 95.69 83 SER A C 1
ATOM 646 O O . SER A 1 83 ? -1.095 3.685 -6.584 1.00 95.69 83 SER A O 1
ATOM 648 N N . ASP A 1 84 ? -2.360 5.349 -5.757 1.00 93.75 84 ASP A N 1
ATOM 649 C CA . ASP A 1 84 ? -2.079 6.344 -6.787 1.00 93.75 84 ASP A CA 1
ATOM 650 C C . ASP A 1 84 ? -1.941 7.745 -6.169 1.00 93.75 84 ASP A C 1
ATOM 652 O O . ASP A 1 84 ? -1.702 7.889 -4.971 1.00 93.75 84 ASP A O 1
ATOM 656 N N . GLU A 1 85 ? -2.016 8.785 -6.996 1.00 91.19 85 GLU A N 1
ATOM 657 C CA . GLU A 1 85 ? -1.853 10.183 -6.582 1.00 91.19 85 GLU A CA 1
ATOM 658 C C . GLU A 1 85 ? -3.047 10.747 -5.801 1.00 91.19 85 GLU A C 1
ATOM 660 O O . GLU A 1 85 ? -2.989 11.892 -5.372 1.00 91.19 85 GLU A O 1
ATOM 665 N N . ASN A 1 86 ? -4.134 9.993 -5.632 1.00 91.69 86 ASN A N 1
ATOM 666 C CA . ASN A 1 86 ? -5.338 10.473 -4.955 1.00 91.69 86 ASN A CA 1
ATOM 667 C C . ASN A 1 86 ? -5.675 9.635 -3.724 1.00 91.69 86 ASN A C 1
ATOM 669 O O . ASN A 1 86 ? -6.151 10.167 -2.717 1.00 91.69 86 ASN A O 1
ATOM 673 N N . GLU A 1 87 ? -5.462 8.323 -3.804 1.00 95.19 87 GLU A N 1
ATOM 674 C CA . GLU A 1 87 ? -5.919 7.400 -2.776 1.00 95.19 87 GLU A CA 1
ATOM 675 C C . GLU A 1 87 ? -5.096 6.116 -2.687 1.00 95.19 87 GLU A C 1
ATOM 677 O O . GLU A 1 87 ? -4.332 5.746 -3.580 1.00 95.19 87 GLU A O 1
ATOM 682 N N . GLU A 1 88 ? -5.312 5.401 -1.588 1.00 96.44 88 GLU A N 1
ATOM 683 C CA . GLU A 1 88 ? -4.861 4.031 -1.385 1.00 96.44 88 GLU A CA 1
ATOM 684 C C . GLU A 1 88 ? -6.071 3.122 -1.145 1.00 96.44 88 GLU A C 1
ATOM 686 O O . GLU A 1 88 ? -6.987 3.471 -0.409 1.00 96.44 88 GLU A O 1
ATOM 691 N N . TYR A 1 89 ? -6.075 1.931 -1.731 1.00 97.25 89 TYR A N 1
ATOM 692 C CA . TYR A 1 89 ? -6.973 0.836 -1.392 1.00 97.25 89 TYR A CA 1
ATOM 693 C C . TYR A 1 89 ? -6.173 -0.325 -0.816 1.00 97.25 89 TYR A C 1
ATOM 695 O O . TYR A 1 89 ? -5.189 -0.752 -1.416 1.00 97.25 89 TYR A O 1
ATOM 703 N N . VAL A 1 90 ? -6.643 -0.885 0.294 1.00 96.81 90 VAL A N 1
ATOM 704 C CA . VAL A 1 90 ? -6.116 -2.110 0.900 1.00 96.81 90 VAL A CA 1
ATOM 705 C C . VAL A 1 90 ? -7.266 -3.097 1.059 1.00 96.81 90 VAL A C 1
ATOM 707 O O . VAL A 1 90 ? -8.258 -2.800 1.726 1.00 96.81 90 VAL A O 1
ATOM 710 N N . GLY A 1 91 ? -7.161 -4.269 0.440 1.00 96.56 91 GLY A N 1
ATOM 711 C CA . GLY A 1 91 ? -8.236 -5.254 0.461 1.00 96.56 91 GLY A CA 1
ATOM 712 C C . GLY A 1 91 ? -8.085 -6.331 -0.600 1.00 96.56 91 GLY A C 1
ATOM 713 O O . GLY A 1 91 ? -6.991 -6.584 -1.108 1.00 96.56 91 GLY A O 1
ATOM 714 N N . PHE A 1 92 ? -9.196 -6.983 -0.919 1.00 97.38 92 PHE A N 1
ATOM 715 C CA . PHE A 1 92 ? -9.220 -8.072 -1.883 1.00 97.38 92 PHE A CA 1
ATOM 716 C C . PHE A 1 92 ? -9.413 -7.582 -3.327 1.00 97.38 92 PHE A C 1
ATOM 718 O O . PHE A 1 92 ? -10.096 -6.596 -3.617 1.00 97.38 92 PHE A O 1
ATOM 725 N N . PHE A 1 93 ? -8.791 -8.300 -4.255 1.00 98.00 93 PHE A N 1
ATOM 726 C CA . PHE A 1 93 ? -8.832 -8.048 -5.685 1.00 98.00 93 PHE A CA 1
ATOM 727 C C . PHE A 1 93 ? -9.311 -9.290 -6.427 1.00 98.00 93 PHE A C 1
ATOM 729 O O . PHE A 1 93 ? -8.932 -10.412 -6.098 1.00 98.00 93 PHE A O 1
ATOM 736 N N . VAL A 1 94 ? -10.091 -9.082 -7.485 1.00 97.44 94 VAL A N 1
ATOM 737 C CA . VAL A 1 94 ? -10.390 -10.104 -8.495 1.00 97.44 94 VAL A CA 1
ATOM 738 C C . VAL A 1 94 ? -10.286 -9.451 -9.867 1.00 97.44 94 VAL A C 1
ATOM 740 O O . VAL A 1 94 ? -10.934 -8.436 -10.129 1.00 97.44 94 VAL A O 1
ATOM 743 N N . ASN A 1 95 ? -9.444 -10.007 -10.743 1.00 94.31 95 ASN A N 1
ATOM 744 C CA . ASN A 1 95 ? -9.196 -9.491 -12.095 1.00 94.31 95 ASN A CA 1
ATOM 745 C C . ASN A 1 95 ? -8.875 -7.983 -12.119 1.00 94.31 95 ASN A C 1
ATOM 747 O O . ASN A 1 95 ? -9.363 -7.230 -12.961 1.00 94.31 95 ASN A O 1
ATOM 751 N N . GLY A 1 96 ? -8.078 -7.517 -11.152 1.00 92.94 96 GLY A N 1
ATOM 752 C CA . GLY A 1 96 ? -7.683 -6.111 -11.050 1.00 92.94 96 GLY A CA 1
ATOM 753 C C . GLY A 1 96 ? -8.734 -5.140 -10.521 1.00 92.94 96 GLY A C 1
ATOM 754 O O . GLY A 1 96 ? -8.445 -3.943 -10.471 1.00 92.94 96 GLY A O 1
ATOM 755 N N . LYS A 1 97 ? -9.908 -5.612 -10.102 1.00 96.44 97 LYS A N 1
ATOM 756 C CA . LYS A 1 97 ? -10.939 -4.783 -9.465 1.00 96.44 97 LYS A CA 1
ATOM 757 C C . LYS A 1 97 ? -11.000 -5.057 -7.969 1.00 96.44 97 LYS A C 1
ATOM 759 O O . LYS A 1 97 ? -10.789 -6.195 -7.554 1.00 96.44 97 LYS A O 1
ATOM 764 N N . TYR A 1 98 ? -11.328 -4.029 -7.187 1.00 97.19 98 TYR A N 1
ATOM 765 C CA . TYR A 1 98 ? -11.637 -4.187 -5.764 1.00 97.19 98 TYR A CA 1
ATOM 766 C C . TYR A 1 98 ? -12.849 -5.108 -5.614 1.00 97.19 98 TYR A C 1
ATOM 768 O O . TYR A 1 98 ? -13.867 -4.909 -6.286 1.00 97.19 98 TYR A O 1
ATOM 776 N N . GLN A 1 99 ? -12.728 -6.112 -4.757 1.00 97.56 99 GLN A N 1
ATOM 777 C CA . GLN A 1 99 ? -13.726 -7.159 -4.576 1.00 97.56 99 GLN A CA 1
ATOM 778 C C . GLN A 1 99 ? -13.691 -7.635 -3.125 1.00 97.56 99 GLN A C 1
ATOM 780 O O . GLN A 1 99 ? -12.619 -7.720 -2.558 1.00 97.56 99 GLN A O 1
ATOM 785 N N . GLY A 1 100 ? -14.823 -7.992 -2.519 1.00 96.44 100 GLY A N 1
ATOM 786 C CA . GLY A 1 100 ? -14.851 -8.460 -1.130 1.00 96.44 100 GLY A CA 1
ATOM 787 C C . GLY A 1 100 ? -14.470 -7.363 -0.131 1.00 96.44 100 GLY A C 1
ATOM 788 O O . GLY A 1 100 ? -14.705 -6.185 -0.380 1.00 96.44 100 GLY A O 1
ATOM 789 N N . SER A 1 101 ? -13.930 -7.733 1.027 1.00 96.56 101 SER A N 1
ATOM 790 C CA . SER A 1 101 ? -13.623 -6.775 2.097 1.00 96.56 101 SER A CA 1
ATOM 791 C C . SER A 1 101 ? -12.417 -5.885 1.763 1.00 96.56 101 SER A C 1
ATOM 793 O O . SER A 1 101 ? -11.391 -6.369 1.283 1.00 96.56 101 SER A O 1
ATOM 795 N N . GLY A 1 102 ? -12.510 -4.586 2.053 1.00 97.31 102 GLY A N 1
ATOM 796 C CA . GLY A 1 102 ? -11.390 -3.658 1.895 1.00 97.31 102 GLY A CA 1
ATOM 797 C C . GLY A 1 102 ? -11.648 -2.268 2.468 1.00 97.31 102 GLY A C 1
ATOM 798 O O . GLY A 1 102 ? -12.741 -1.966 2.945 1.00 97.31 102 GLY A O 1
ATOM 799 N N . THR A 1 103 ? -10.622 -1.421 2.420 1.00 98.00 103 THR A N 1
ATOM 800 C CA . THR A 1 103 ? -10.655 -0.022 2.864 1.00 98.00 103 THR A CA 1
ATOM 801 C C . THR A 1 103 ? -9.981 0.877 1.826 1.00 98.00 103 THR A C 1
ATOM 803 O O . THR A 1 103 ? -8.914 0.542 1.319 1.00 98.00 103 THR A O 1
ATOM 806 N N . ARG A 1 104 ? -10.600 2.020 1.517 1.00 97.94 104 ARG A N 1
ATOM 807 C CA . ARG A 1 104 ? -10.024 3.132 0.750 1.00 97.94 104 ARG A CA 1
ATOM 808 C C . ARG A 1 104 ? -9.621 4.249 1.704 1.00 97.94 104 ARG A C 1
ATOM 810 O O . ARG A 1 104 ? -10.415 4.637 2.561 1.00 97.94 104 ARG A O 1
ATOM 817 N N . TYR A 1 105 ? -8.439 4.804 1.497 1.00 96.69 105 TYR A N 1
ATOM 818 C CA . TYR A 1 105 ? -7.844 5.882 2.272 1.00 96.69 105 TYR A CA 1
ATOM 819 C C . TYR A 1 105 ? -7.529 7.070 1.367 1.00 96.69 105 TYR A C 1
ATOM 821 O O . TYR A 1 105 ? -7.141 6.890 0.212 1.00 96.69 105 TYR A O 1
ATOM 829 N N . ARG A 1 106 ? -7.648 8.285 1.901 1.00 95.75 106 ARG A N 1
ATOM 830 C CA . ARG A 1 106 ? -7.017 9.471 1.308 1.00 95.75 106 ARG A CA 1
ATOM 831 C C . ARG A 1 106 ? -5.502 9.406 1.518 1.00 95.75 106 ARG A C 1
ATOM 833 O O . ARG A 1 106 ? -5.014 8.648 2.356 1.00 95.75 106 ARG A O 1
ATOM 840 N N . LEU A 1 107 ? -4.766 10.265 0.816 1.00 91.50 107 LEU A N 1
ATOM 841 C CA . LEU A 1 107 ? -3.316 10.400 1.001 1.00 91.50 107 LEU A CA 1
ATOM 842 C C . LEU A 1 107 ? -2.898 10.803 2.424 1.00 91.50 107 LEU A C 1
ATOM 844 O O . LEU A 1 107 ? -1.796 10.473 2.845 1.00 91.50 107 LEU A O 1
ATOM 848 N N . ASP A 1 108 ? -3.766 11.499 3.165 1.00 91.44 108 ASP A N 1
ATOM 849 C CA . ASP A 1 108 ? -3.529 11.854 4.572 1.00 91.44 108 ASP A CA 1
ATOM 850 C C . ASP A 1 108 ? -3.756 10.676 5.543 1.00 91.44 108 ASP A C 1
ATOM 852 O O . ASP A 1 108 ? -3.586 10.820 6.751 1.00 91.44 108 ASP A O 1
ATOM 856 N N . GLY A 1 109 ? -4.147 9.506 5.025 1.00 90.12 109 GLY A N 1
ATOM 857 C CA . GLY A 1 109 ? -4.433 8.305 5.802 1.00 90.12 109 GLY A CA 1
ATOM 858 C C . GLY A 1 109 ? -5.854 8.232 6.365 1.00 90.12 109 GLY A C 1
ATOM 859 O O . GLY A 1 109 ? -6.210 7.204 6.942 1.00 90.12 109 GLY A O 1
ATOM 860 N N . SER A 1 110 ? -6.688 9.260 6.184 1.00 93.56 110 SER A N 1
ATOM 861 C CA . SER A 1 110 ? -8.092 9.223 6.600 1.00 93.56 110 SER A CA 1
ATOM 862 C C . SER A 1 110 ? -8.898 8.235 5.758 1.00 93.56 110 SER A C 1
ATOM 864 O O . SER A 1 110 ? -8.708 8.103 4.545 1.00 93.56 110 SER A O 1
ATOM 866 N N . VAL A 1 111 ? -9.832 7.533 6.398 1.00 97.06 111 VAL A N 1
ATOM 867 C CA . VAL A 1 111 ? -10.681 6.555 5.714 1.00 97.06 111 VAL A CA 1
ATOM 868 C C . VAL A 1 111 ? -11.710 7.276 4.834 1.00 97.06 111 VAL A C 1
ATOM 870 O O . VAL A 1 111 ? -12.441 8.152 5.295 1.00 97.06 111 VAL A O 1
ATOM 873 N N . LEU A 1 112 ? -11.772 6.895 3.555 1.00 96.06 112 LEU A N 1
ATOM 874 C CA . LEU A 1 112 ? -12.816 7.306 2.610 1.00 96.06 112 LEU A CA 1
ATOM 875 C C . LEU A 1 112 ? -14.019 6.371 2.676 1.00 96.06 112 LEU A C 1
ATOM 877 O O . LEU A 1 112 ? -15.162 6.814 2.738 1.00 96.06 112 LEU A O 1
ATOM 881 N N . GLN A 1 113 ? -13.749 5.071 2.574 1.00 96.69 113 GLN A N 1
ATOM 882 C CA . GLN A 1 113 ? -14.746 4.011 2.475 1.00 96.69 113 GLN A CA 1
ATOM 883 C C . GLN A 1 113 ? -14.159 2.737 3.066 1.00 96.69 113 GLN A C 1
ATOM 885 O O . GLN A 1 113 ? -13.004 2.419 2.800 1.00 96.69 113 GLN A O 1
ATOM 890 N N . ALA A 1 114 ? -14.960 1.969 3.787 1.00 97.25 114 ALA A N 1
ATOM 891 C CA . ALA A 1 114 ? -14.598 0.630 4.223 1.00 97.25 114 ALA A CA 1
ATOM 892 C C . ALA A 1 114 ? -15.829 -0.273 4.157 1.00 97.25 114 ALA A C 1
ATOM 894 O O . ALA A 1 114 ? -16.960 0.207 4.238 1.00 97.25 114 ALA A O 1
ATOM 895 N N . GLY A 1 115 ? -15.599 -1.563 3.931 1.00 96.12 115 GLY A N 1
ATOM 896 C CA . GLY A 1 115 ? -16.650 -2.570 3.848 1.00 96.12 115 GLY A CA 1
ATOM 897 C C . GLY A 1 115 ? -16.458 -3.509 2.663 1.00 96.12 115 GLY A C 1
ATOM 898 O O . GLY A 1 115 ? -15.334 -3.774 2.229 1.00 96.12 115 GLY A O 1
ATOM 899 N N . ARG A 1 116 ? -17.569 -4.033 2.138 1.00 96.62 116 ARG A N 1
ATOM 900 C CA . ARG A 1 116 ? -17.581 -4.962 1.003 1.00 96.62 116 ARG A CA 1
ATOM 901 C C . ARG A 1 116 ? -17.617 -4.208 -0.326 1.00 96.62 116 ARG A C 1
ATOM 903 O O . ARG A 1 116 ? -18.468 -3.352 -0.532 1.00 96.62 116 ARG A O 1
ATOM 910 N N . PHE A 1 117 ? -16.738 -4.577 -1.246 1.00 97.31 117 PHE A N 1
ATOM 911 C CA . PHE A 1 117 ? -16.648 -4.064 -2.606 1.00 97.31 117 PHE A CA 1
ATOM 912 C C . PHE A 1 117 ? -17.084 -5.122 -3.617 1.00 97.31 117 PHE A C 1
ATOM 914 O O . PHE A 1 117 ? -16.784 -6.307 -3.469 1.00 97.31 117 PHE A O 1
ATOM 921 N N . GLU A 1 118 ? -17.755 -4.691 -4.678 1.00 97.31 118 GLU A N 1
ATOM 922 C CA . GLU A 1 118 ? -18.091 -5.524 -5.828 1.00 97.31 118 GLU A CA 1
ATOM 923 C C . GLU A 1 118 ? -17.788 -4.755 -7.114 1.00 97.31 118 GLU A C 1
ATOM 925 O O . GLU A 1 118 ? -18.256 -3.632 -7.318 1.00 97.31 118 GLU A O 1
ATOM 930 N N . ASN A 1 119 ? -16.961 -5.347 -7.980 1.00 95.12 119 ASN A N 1
ATOM 931 C CA . ASN A 1 119 ? -16.539 -4.747 -9.249 1.00 95.12 119 ASN A CA 1
ATOM 932 C C . ASN A 1 119 ? -15.974 -3.318 -9.115 1.00 95.12 119 ASN A C 1
ATOM 934 O O . ASN A 1 119 ? -16.201 -2.473 -9.981 1.00 95.12 119 ASN A O 1
ATOM 938 N N . GLY A 1 120 ? -15.219 -3.043 -8.048 1.00 94.88 120 GLY A N 1
ATOM 939 C CA . GLY A 1 120 ? -14.623 -1.730 -7.789 1.00 94.88 120 GLY A CA 1
ATOM 940 C C . GLY A 1 120 ? -15.499 -0.761 -6.990 1.00 94.88 120 GLY A C 1
ATOM 941 O O . GLY A 1 120 ? -15.014 0.304 -6.619 1.00 94.88 120 GLY A O 1
ATOM 942 N N . THR A 1 121 ? -16.755 -1.109 -6.692 1.00 96.06 121 THR A N 1
ATOM 943 C CA . THR A 1 121 ? -17.703 -0.211 -6.012 1.00 96.06 121 THR A CA 1
ATOM 944 C C . THR A 1 121 ? -18.042 -0.719 -4.617 1.00 96.06 121 THR A C 1
ATOM 946 O O . THR A 1 121 ? -18.269 -1.913 -4.439 1.00 96.06 121 THR A O 1
ATOM 949 N N . LEU A 1 122 ? -18.102 0.177 -3.626 1.00 96.12 122 LEU A N 1
ATOM 950 C CA . LEU A 1 122 ? -18.576 -0.166 -2.284 1.00 96.12 122 LEU A CA 1
ATOM 951 C C . LEU A 1 122 ? -20.055 -0.578 -2.344 1.00 96.12 122 LEU A C 1
ATOM 953 O O . LEU A 1 122 ? -20.902 0.188 -2.812 1.00 96.12 122 LEU A O 1
ATOM 957 N N . VAL A 1 123 ? -20.364 -1.768 -1.837 1.00 95.25 123 VAL A N 1
ATOM 958 C CA . VAL A 1 123 ? -21.732 -2.256 -1.674 1.00 95.25 123 VAL A CA 1
ATOM 959 C C . VAL A 1 123 ? -22.375 -1.470 -0.538 1.00 95.25 123 VAL A C 1
ATOM 961 O O . VAL A 1 123 ? -22.045 -1.654 0.631 1.00 95.25 123 VAL A O 1
ATOM 964 N N . LYS A 1 124 ? -23.295 -0.569 -0.883 1.00 88.31 124 LYS A N 1
ATOM 965 C CA . LYS A 1 124 ? -24.065 0.184 0.107 1.00 88.31 124 LYS A CA 1
ATOM 966 C C . LYS A 1 124 ? -25.210 -0.682 0.615 1.00 88.31 124 LYS A C 1
ATOM 968 O O . LYS A 1 124 ? -26.063 -1.092 -0.169 1.00 88.31 124 LYS A O 1
ATOM 973 N N . SER A 1 125 ? -25.260 -0.920 1.920 1.00 77.69 125 SER A N 1
ATOM 974 C CA . SER A 1 125 ? -26.471 -1.415 2.566 1.00 77.69 125 SER A CA 1
ATOM 975 C C . SER A 1 125 ? -27.400 -0.232 2.845 1.00 77.69 125 SER A C 1
ATOM 977 O O . SER A 1 125 ? -26.986 0.801 3.373 1.00 77.69 125 SER A O 1
ATOM 979 N N . ALA A 1 126 ? -28.670 -0.352 2.458 1.00 75.38 126 ALA A N 1
ATOM 980 C CA . ALA A 1 126 ? -29.686 0.620 2.840 1.00 75.38 126 ALA A CA 1
ATOM 981 C C . ALA A 1 126 ? -30.019 0.408 4.324 1.00 75.38 126 ALA A C 1
ATOM 983 O O . ALA A 1 126 ? -30.855 -0.424 4.667 1.00 75.38 126 ALA A O 1
ATOM 984 N N . SER A 1 127 ? -29.313 1.116 5.205 1.00 80.75 127 SER A N 1
ATOM 985 C CA . SER A 1 127 ? -29.608 1.138 6.636 1.00 80.75 127 SER A CA 1
ATOM 986 C C . SER A 1 127 ? -30.490 2.337 6.962 1.00 80.75 127 SER A C 1
ATOM 988 O O . SER A 1 127 ? -30.149 3.471 6.630 1.00 80.75 127 SER A O 1
ATOM 990 N N . SER A 1 128 ? -31.617 2.097 7.631 1.00 89.81 128 SER A N 1
ATOM 991 C CA . SER A 1 128 ? -32.461 3.155 8.198 1.00 89.81 128 SER A CA 1
ATOM 992 C C . SER A 1 128 ? -31.962 3.643 9.563 1.00 89.81 128 SER A C 1
ATOM 994 O O . SER A 1 128 ? -32.591 4.507 10.169 1.00 89.81 128 SER A O 1
ATOM 996 N N . LEU A 1 129 ? -30.876 3.063 10.085 1.00 92.19 129 LEU A N 1
ATOM 997 C CA . LEU A 1 129 ? -30.344 3.398 11.402 1.00 92.19 129 LEU A CA 1
ATOM 998 C C . LEU A 1 129 ? -29.502 4.684 11.356 1.00 92.19 129 LEU A C 1
ATOM 1000 O O . LEU A 1 129 ? -28.820 4.929 10.359 1.00 92.19 129 LEU A O 1
ATOM 1004 N N . PRO A 1 130 ? -29.465 5.477 12.441 1.00 94.44 130 PRO A N 1
ATOM 1005 C CA . PRO A 1 130 ? -28.504 6.570 12.589 1.00 94.44 130 PRO A CA 1
ATOM 1006 C C . PRO A 1 130 ? -27.052 6.088 12.455 1.00 94.44 130 PRO A C 1
AT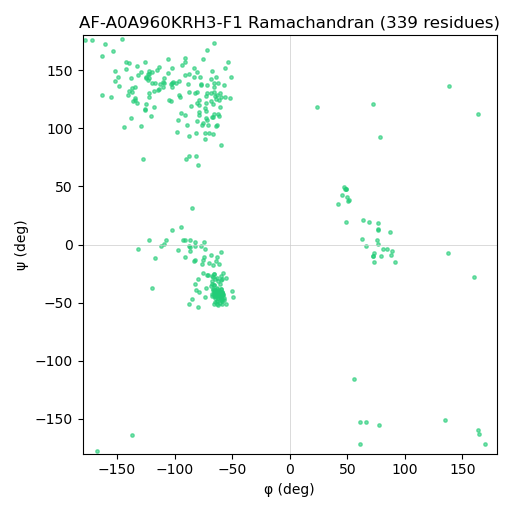OM 1008 O O . PRO A 1 130 ? -26.738 4.950 12.804 1.00 94.44 130 PRO A O 1
ATOM 1011 N N . THR A 1 131 ? -26.147 6.959 11.997 1.00 93.88 131 THR A N 1
ATOM 1012 C CA . THR A 1 131 ? -24.721 6.621 11.811 1.00 93.88 131 THR A CA 1
ATOM 1013 C C . THR A 1 131 ? -24.035 6.176 13.102 1.00 93.88 131 THR A C 1
ATOM 1015 O O . THR A 1 131 ? -23.159 5.320 13.049 1.00 93.88 131 THR A O 1
ATOM 1018 N N . THR A 1 132 ? -24.463 6.681 14.262 1.00 94.06 132 THR A N 1
ATOM 1019 C CA . THR A 1 132 ? -23.979 6.232 15.578 1.00 94.06 132 THR A CA 1
ATOM 1020 C C . THR A 1 132 ? -24.328 4.769 15.845 1.00 94.06 132 THR A C 1
ATOM 1022 O O . THR A 1 132 ? -23.443 3.975 16.135 1.00 94.06 132 THR A O 1
ATOM 1025 N N . ALA A 1 133 ? -25.583 4.372 15.627 1.00 94.50 133 ALA A N 1
ATOM 1026 C CA . ALA A 1 133 ? -26.004 2.979 15.775 1.00 94.50 133 ALA A CA 1
ATOM 1027 C C . ALA A 1 133 ? -25.338 2.055 14.738 1.00 94.50 133 ALA A C 1
ATOM 1029 O O . ALA A 1 133 ? -25.011 0.911 15.043 1.00 94.50 133 ALA A O 1
ATOM 1030 N N . GLN A 1 134 ? -25.106 2.543 13.513 1.00 94.88 134 GLN A N 1
ATOM 1031 C CA . GLN A 1 134 ? -24.332 1.800 12.511 1.00 94.88 134 GLN A CA 1
ATOM 1032 C C . GLN A 1 134 ? -22.884 1.577 12.967 1.00 94.88 134 GLN A C 1
ATOM 1034 O O . GLN A 1 134 ? -22.365 0.472 12.821 1.00 94.88 134 GLN A O 1
ATOM 1039 N N . ALA A 1 135 ? -22.252 2.590 13.562 1.00 95.19 135 ALA A N 1
ATOM 1040 C CA . ALA A 1 135 ? -20.910 2.468 14.115 1.00 95.19 135 ALA A CA 1
ATOM 1041 C C . ALA A 1 135 ? -20.861 1.462 15.271 1.00 95.19 135 ALA A C 1
ATOM 1043 O O . ALA A 1 135 ? -19.981 0.605 15.280 1.00 95.19 135 ALA A O 1
ATOM 1044 N N . ASP A 1 136 ? -21.834 1.491 16.184 1.00 95.06 136 ASP A N 1
ATOM 1045 C CA . ASP A 1 136 ? -21.924 0.520 17.282 1.00 95.06 136 ASP A CA 1
ATOM 1046 C C . ASP A 1 136 ? -22.038 -0.922 16.763 1.00 95.06 136 ASP A C 1
ATOM 1048 O O . ASP A 1 136 ? -21.378 -1.830 17.274 1.00 95.06 136 ASP A O 1
ATOM 1052 N N . LEU A 1 137 ? -22.816 -1.146 15.698 1.00 95.06 137 LEU A N 1
ATOM 1053 C CA . LEU A 1 137 ? -22.908 -2.456 15.046 1.00 95.06 137 LEU A CA 1
ATOM 1054 C C . LEU A 1 137 ? -21.568 -2.903 14.445 1.00 95.06 137 LEU A C 1
ATOM 1056 O O . LEU A 1 137 ? -21.177 -4.057 14.640 1.00 95.06 137 LEU A O 1
ATOM 1060 N N . CYS A 1 138 ? -20.845 -2.005 13.770 1.00 96.06 138 CYS A N 1
ATOM 1061 C CA . CYS A 1 138 ? -19.498 -2.288 13.268 1.00 96.06 138 CYS A CA 1
ATOM 1062 C C . CYS A 1 138 ? -18.524 -2.615 14.410 1.00 96.06 138 CYS A C 1
ATOM 1064 O O . CYS A 1 138 ? -17.757 -3.568 14.301 1.00 96.06 138 CYS A O 1
ATOM 1066 N N . LEU A 1 139 ? -18.584 -1.904 15.543 1.00 96.00 139 LEU A N 1
ATOM 1067 C CA . LEU A 1 139 ? -17.756 -2.203 16.720 1.00 96.00 139 LEU A CA 1
ATOM 1068 C C . LEU A 1 139 ? -18.057 -3.590 17.297 1.00 96.00 139 LEU A C 1
ATOM 1070 O O . LEU A 1 139 ? -17.134 -4.344 17.610 1.00 96.00 139 LEU A O 1
ATOM 1074 N N . ILE A 1 140 ? -19.337 -3.956 17.410 1.00 96.00 140 ILE A N 1
ATOM 1075 C CA . ILE A 1 140 ? -19.750 -5.291 17.862 1.00 96.00 140 ILE A CA 1
ATOM 1076 C C . ILE A 1 140 ? -19.206 -6.364 16.914 1.00 96.00 140 ILE A C 1
ATOM 1078 O O . ILE A 1 140 ? -18.692 -7.390 17.368 1.00 96.00 140 ILE A O 1
ATOM 1082 N N . GLN A 1 141 ? -19.296 -6.140 15.602 1.00 96.62 141 GLN A N 1
ATOM 1083 C CA . GLN A 1 141 ? -18.792 -7.081 14.608 1.00 96.62 141 GLN A CA 1
ATOM 1084 C C . GLN A 1 141 ? -17.262 -7.185 14.643 1.00 96.62 141 GLN A C 1
ATOM 1086 O O . GLN A 1 141 ? -16.730 -8.295 14.637 1.00 96.62 141 GLN A O 1
ATOM 1091 N N . ALA A 1 142 ? -16.557 -6.061 14.773 1.00 97.06 142 ALA A N 1
ATOM 1092 C CA . ALA A 1 142 ? -15.110 -6.030 14.942 1.00 97.06 142 ALA A CA 1
ATOM 1093 C C . ALA A 1 142 ? -14.667 -6.840 16.169 1.00 97.06 142 ALA A C 1
ATOM 1095 O O . ALA A 1 142 ? -13.767 -7.669 16.058 1.00 97.06 142 ALA A O 1
ATOM 1096 N N . LYS A 1 143 ? -15.338 -6.675 17.320 1.00 95.38 143 LYS A N 1
ATOM 1097 C CA . LYS A 1 143 ? -15.038 -7.440 18.545 1.00 95.38 143 LYS A CA 1
ATOM 1098 C C . LYS A 1 143 ? -15.231 -8.949 18.342 1.00 95.38 143 LYS A C 1
ATOM 1100 O O . LYS A 1 143 ? -14.377 -9.724 18.762 1.00 95.38 143 LYS A O 1
ATOM 1105 N N . LYS A 1 144 ? -16.280 -9.376 17.626 1.00 97.25 144 LYS A N 1
ATOM 1106 C CA . LYS A 1 144 ? -16.472 -10.796 17.262 1.00 97.25 144 LYS A CA 1
ATOM 1107 C C . LYS A 1 144 ? -15.334 -11.328 16.389 1.00 97.25 144 LYS A C 1
ATOM 1109 O O . LYS A 1 144 ? -14.828 -12.415 16.655 1.00 97.25 144 LYS A O 1
ATOM 1114 N N . LEU A 1 145 ? -14.926 -10.560 15.378 1.00 97.00 145 LEU A N 1
ATOM 1115 C CA . LEU A 1 145 ? -13.853 -10.939 14.453 1.00 97.00 145 LEU A CA 1
ATOM 1116 C C . LEU A 1 145 ? -12.492 -11.021 15.157 1.00 97.00 145 LEU A C 1
ATOM 1118 O O . LEU A 1 145 ? -11.732 -11.960 14.920 1.00 97.00 145 LEU A O 1
ATOM 1122 N N . LEU A 1 146 ? -12.222 -10.100 16.086 1.00 94.56 146 LEU A N 1
ATOM 1123 C CA . LEU A 1 146 ? -11.052 -10.148 16.965 1.00 94.56 146 LEU A CA 1
ATOM 1124 C C . LEU A 1 146 ? -11.034 -11.428 17.804 1.00 94.56 146 LEU A C 1
ATOM 1126 O O . LEU A 1 146 ? -10.016 -12.116 17.843 1.00 94.56 146 LEU A O 1
ATOM 1130 N N . SER A 1 147 ? -12.163 -11.794 18.421 1.00 94.81 147 SER A N 1
ATOM 1131 C CA . SER A 1 147 ? -12.269 -13.040 19.192 1.00 94.81 147 SER A CA 1
ATOM 1132 C C . SER A 1 147 ? -12.070 -14.297 18.338 1.00 94.81 147 SER A C 1
ATOM 1134 O O . SER A 1 147 ? -11.589 -15.302 18.852 1.00 94.81 147 SER A O 1
ATOM 1136 N N . SER A 1 148 ? -12.398 -14.255 17.042 1.00 95.56 148 SER A N 1
ATOM 1137 C CA . SER A 1 148 ? -12.127 -15.357 16.109 1.00 95.56 148 SER A CA 1
ATOM 1138 C C . SER A 1 148 ? -10.732 -15.318 15.469 1.00 95.56 148 SER A C 1
ATOM 1140 O O . SER A 1 148 ? -10.406 -16.208 14.689 1.00 95.56 148 SER A O 1
ATOM 1142 N N . GLY A 1 149 ? -9.911 -14.303 15.762 1.00 94.00 149 GLY A N 1
ATOM 1143 C CA . GLY A 1 149 ? -8.580 -14.125 15.170 1.00 94.00 149 GLY A CA 1
ATOM 1144 C C . GLY A 1 149 ? -8.574 -13.587 13.732 1.00 94.00 149 GLY A C 1
ATOM 1145 O O . GLY A 1 149 ? -7.527 -13.594 13.083 1.00 94.00 149 GLY A O 1
ATOM 1146 N N . ASP A 1 150 ? -9.709 -13.096 13.221 1.00 94.81 150 ASP A N 1
ATOM 1147 C CA . ASP A 1 150 ? -9.794 -12.453 11.905 1.00 94.81 150 ASP A CA 1
ATOM 1148 C C . ASP A 1 150 ? -9.486 -10.954 12.018 1.00 94.81 150 ASP A C 1
ATOM 1150 O O . ASP A 1 150 ? -10.363 -10.088 11.972 1.00 94.81 150 ASP A O 1
ATOM 1154 N N . PHE A 1 151 ? -8.199 -10.642 12.171 1.00 93.38 151 PHE A N 1
ATOM 1155 C CA . PHE A 1 151 ? -7.720 -9.265 12.315 1.00 93.38 151 PHE A CA 1
ATOM 1156 C C . PHE A 1 151 ? -7.964 -8.409 11.067 1.00 93.38 151 PHE A C 1
ATOM 1158 O O . PHE A 1 151 ? -8.155 -7.201 11.180 1.00 93.38 151 PHE A O 1
ATOM 1165 N N . ARG A 1 152 ? -7.971 -9.012 9.871 1.00 91.81 152 ARG A N 1
ATOM 1166 C CA . ARG A 1 152 ? -8.208 -8.280 8.617 1.00 91.81 152 ARG A CA 1
ATOM 1167 C C . ARG A 1 152 ? -9.674 -7.895 8.484 1.00 91.81 152 ARG A C 1
ATOM 1169 O O . ARG A 1 152 ? -9.965 -6.748 8.153 1.00 91.81 152 ARG A O 1
ATOM 1176 N N . GLY A 1 153 ? -10.585 -8.826 8.765 1.00 95.00 153 GLY A N 1
ATOM 1177 C CA . GLY A 1 153 ? -12.012 -8.532 8.839 1.00 95.00 153 GLY A CA 1
ATOM 1178 C C . GLY A 1 153 ? -12.303 -7.476 9.904 1.00 95.00 153 GLY A C 1
ATOM 1179 O O . GLY A 1 153 ? -12.967 -6.482 9.613 1.00 95.00 153 GLY A O 1
ATOM 1180 N N . ALA A 1 154 ? -11.738 -7.638 11.106 1.00 97.31 154 ALA A N 1
ATOM 1181 C CA . ALA A 1 154 ? -11.887 -6.666 12.187 1.00 97.31 154 ALA A CA 1
ATOM 1182 C C . ALA A 1 154 ? -11.394 -5.268 11.783 1.00 97.31 154 ALA A C 1
ATOM 1184 O O . ALA A 1 154 ? -12.087 -4.285 12.032 1.00 97.31 154 ALA A O 1
ATOM 1185 N N . LEU A 1 155 ? -10.249 -5.170 11.099 1.00 96.75 155 LEU A N 1
ATOM 1186 C CA . LEU A 1 155 ? -9.718 -3.898 10.603 1.00 96.75 155 LEU A CA 1
ATOM 1187 C C . LEU A 1 155 ? -10.694 -3.193 9.651 1.00 96.75 155 LEU A C 1
ATOM 1189 O O . LEU A 1 155 ? -10.864 -1.979 9.739 1.00 96.75 155 LEU A O 1
ATOM 1193 N N . VAL A 1 156 ? -11.356 -3.936 8.759 1.00 97.06 156 VAL A N 1
ATOM 1194 C CA . VAL A 1 156 ? -12.350 -3.373 7.828 1.00 97.06 156 VAL A CA 1
ATOM 1195 C C . VAL A 1 156 ? -13.578 -2.848 8.576 1.00 97.06 156 VAL A C 1
ATOM 1197 O O . VAL A 1 156 ? -14.050 -1.753 8.269 1.00 97.06 156 VAL A O 1
ATOM 1200 N N . GLU A 1 157 ? -14.069 -3.570 9.582 1.00 97.69 157 GLU A N 1
ATOM 1201 C CA . GLU A 1 157 ? -15.187 -3.106 10.417 1.00 97.69 157 GLU A CA 1
ATOM 1202 C C . GLU A 1 157 ? -14.812 -1.860 11.232 1.00 97.69 157 GLU A C 1
ATOM 1204 O O . GLU A 1 157 ? -15.557 -0.881 11.253 1.00 97.69 157 GLU A O 1
ATOM 1209 N N . LEU A 1 158 ? -13.616 -1.830 11.828 1.00 97.88 158 LEU A N 1
ATOM 1210 C CA . LEU A 1 158 ? -13.125 -0.656 12.556 1.00 97.88 158 LEU A CA 1
ATOM 1211 C C . LEU A 1 158 ? -12.949 0.553 11.623 1.00 97.88 158 LEU A C 1
ATOM 1213 O O . LEU A 1 158 ? -13.343 1.665 11.965 1.00 97.88 158 LEU A O 1
ATOM 1217 N N . ASN A 1 159 ? -12.436 0.359 10.407 1.00 97.44 159 ASN A N 1
ATOM 1218 C CA . ASN A 1 159 ? -12.361 1.442 9.424 1.00 97.44 159 ASN A CA 1
ATOM 1219 C C . ASN A 1 159 ? -13.749 1.889 8.942 1.00 97.44 159 ASN A C 1
ATOM 1221 O O . ASN A 1 159 ? -13.918 3.053 8.582 1.00 97.44 159 ASN A O 1
ATOM 1225 N N . SER A 1 160 ? -14.756 1.013 8.975 1.00 96.75 160 SER A N 1
ATOM 1226 C CA . SER A 1 160 ? -16.142 1.381 8.655 1.00 96.75 160 SER A CA 1
ATOM 1227 C C . SER A 1 160 ? -16.706 2.359 9.684 1.00 96.75 160 SER A C 1
ATOM 1229 O O . SER A 1 160 ? -17.387 3.308 9.303 1.00 96.75 160 SER A O 1
ATOM 1231 N N . VAL A 1 161 ? -16.320 2.230 10.959 1.00 97.12 161 VAL A N 1
ATOM 1232 C CA . VAL A 1 161 ? -16.627 3.227 12.001 1.00 97.12 161 VAL A CA 1
ATOM 1233 C C . VAL A 1 161 ? -16.034 4.595 11.654 1.00 97.12 161 VAL A C 1
ATOM 1235 O O . VAL A 1 161 ? -16.742 5.599 11.701 1.00 97.12 161 VAL A O 1
ATOM 1238 N N . LEU A 1 162 ? -14.762 4.645 11.239 1.00 96.88 162 LEU A N 1
ATOM 1239 C CA . LEU A 1 162 ? -14.117 5.898 10.823 1.00 96.88 162 LEU A CA 1
ATOM 1240 C C . LEU A 1 162 ? -14.782 6.511 9.582 1.00 96.88 162 LEU A C 1
ATOM 1242 O O . LEU A 1 162 ? -14.951 7.728 9.512 1.00 96.88 162 LEU A O 1
ATOM 1246 N N . ALA A 1 163 ? -15.198 5.681 8.621 1.00 96.00 163 ALA A N 1
ATOM 1247 C CA . ALA A 1 163 ? -15.876 6.125 7.403 1.00 96.00 163 ALA A CA 1
ATOM 1248 C C . ALA A 1 163 ? -17.260 6.748 7.670 1.00 96.00 163 ALA A C 1
ATOM 1250 O O . ALA A 1 163 ? -17.718 7.576 6.883 1.00 96.00 163 ALA A O 1
ATOM 1251 N N . LEU A 1 164 ? -17.920 6.376 8.773 1.00 95.00 164 LEU A N 1
ATOM 1252 C CA . LEU A 1 164 ? -19.209 6.944 9.188 1.00 95.00 164 LEU A CA 1
ATOM 1253 C C . LEU A 1 164 ? -19.086 8.363 9.771 1.00 95.00 164 LEU A C 1
ATOM 1255 O O . LEU A 1 164 ? -20.107 9.025 9.960 1.00 95.00 164 LEU A O 1
ATOM 1259 N N . GLY A 1 165 ? -17.866 8.838 10.051 1.00 94.19 165 GLY A N 1
ATOM 1260 C CA . GLY A 1 165 ? -17.610 10.204 10.519 1.00 94.19 165 GLY A CA 1
ATOM 1261 C C . GLY A 1 165 ? -18.114 10.498 11.935 1.00 94.19 165 GLY A C 1
ATOM 1262 O O . GLY A 1 165 ? -18.296 11.662 12.289 1.00 94.19 165 GLY A O 1
ATOM 1263 N N . VAL A 1 166 ? -18.364 9.464 12.741 1.00 94.81 166 VAL A N 1
ATOM 1264 C CA . VAL A 1 166 ? -18.736 9.604 14.156 1.00 94.81 166 VAL A CA 1
ATOM 1265 C C . VAL A 1 166 ? -17.492 9.580 15.044 1.00 94.81 166 VAL A C 1
ATOM 1267 O O . VAL A 1 166 ? -16.462 9.035 14.652 1.00 94.81 166 VAL A O 1
ATOM 1270 N N . SER A 1 167 ? -17.578 10.146 16.252 1.00 93.44 167 SER A N 1
ATOM 1271 C CA . SER A 1 167 ? -16.502 10.013 17.240 1.00 93.44 167 SER A CA 1
ATOM 1272 C C . SER A 1 167 ? -16.595 8.644 17.916 1.00 93.44 167 SER A C 1
ATOM 1274 O O . SER A 1 167 ? -17.576 8.407 18.625 1.00 93.44 167 SER A O 1
ATOM 1276 N N . PRO A 1 168 ? -15.617 7.743 17.730 1.00 94.38 168 PRO A N 1
ATOM 1277 C CA . PRO A 1 168 ? -15.646 6.448 18.384 1.00 94.38 168 PRO A CA 1
ATOM 1278 C C . PRO A 1 168 ? -15.280 6.566 19.877 1.00 94.38 168 PRO A C 1
ATOM 1280 O O . PRO A 1 168 ? -14.624 7.535 20.277 1.00 94.38 168 PRO A O 1
ATOM 1283 N N . PRO A 1 169 ? -15.662 5.573 20.698 1.00 94.00 169 PRO A N 1
ATOM 1284 C CA . PRO A 1 169 ? -15.149 5.396 22.058 1.00 94.00 169 PRO A CA 1
ATOM 1285 C C . PRO A 1 169 ? -13.612 5.341 22.113 1.00 94.00 169 PRO A C 1
ATOM 1287 O O . PRO A 1 169 ? -12.971 5.011 21.122 1.00 94.00 169 PRO A O 1
ATOM 1290 N N . ILE A 1 170 ? -12.991 5.642 23.257 1.00 94.31 170 ILE A N 1
ATOM 1291 C CA . ILE A 1 170 ? -11.518 5.726 23.348 1.00 94.31 170 ILE A CA 1
ATOM 1292 C C . ILE A 1 170 ? -10.844 4.353 23.139 1.00 94.31 170 ILE A C 1
ATOM 1294 O O . ILE A 1 170 ? -9.828 4.275 22.446 1.00 94.31 170 ILE A O 1
ATOM 1298 N N . ASP A 1 171 ? -11.420 3.265 23.669 1.00 94.19 171 ASP A N 1
ATOM 1299 C CA .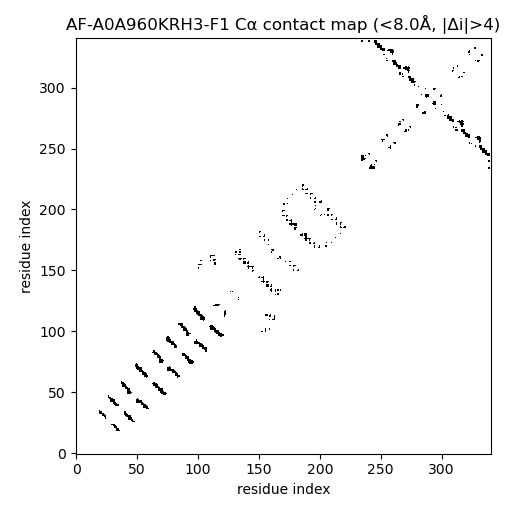 ASP A 1 171 ? -10.932 1.878 23.513 1.00 94.19 171 ASP A CA 1
ATOM 1300 C C . ASP A 1 171 ? -10.838 1.426 22.048 1.00 94.19 171 ASP A C 1
ATOM 1302 O O . ASP A 1 171 ? -10.002 0.588 21.701 1.00 94.19 171 ASP A O 1
ATOM 1306 N N . PHE A 1 172 ? -11.620 2.043 21.160 1.00 96.94 172 PHE A N 1
ATOM 1307 C CA . PHE A 1 172 ? -11.537 1.842 19.717 1.00 96.94 172 PHE A CA 1
ATOM 1308 C C . PHE A 1 172 ? -10.109 1.961 19.174 1.00 96.94 172 PHE A C 1
ATOM 1310 O O . PHE A 1 172 ? -9.685 1.126 18.373 1.00 96.94 172 PHE A O 1
ATOM 1317 N N . TYR A 1 173 ? -9.359 2.983 19.600 1.00 97.50 173 TYR A N 1
ATOM 1318 C CA . TYR A 1 173 ? -8.027 3.250 19.053 1.00 97.50 173 TYR A CA 1
ATOM 1319 C C . TYR A 1 173 ? -7.025 2.156 19.414 1.00 97.50 173 TYR A C 1
ATOM 1321 O O . TYR A 1 173 ? -6.160 1.842 18.599 1.00 97.50 173 TYR A O 1
ATOM 1329 N N . TYR A 1 174 ? -7.180 1.518 20.577 1.00 97.31 174 TYR A N 1
ATOM 1330 C CA . TYR A 1 174 ? -6.370 0.364 20.956 1.00 97.31 174 TYR A CA 1
ATOM 1331 C C . TYR A 1 174 ? -6.630 -0.831 20.026 1.00 97.31 174 TYR A C 1
ATOM 1333 O O . TYR A 1 174 ? -5.691 -1.397 19.466 1.00 97.31 174 TYR A O 1
ATOM 1341 N N . HIS A 1 175 ? -7.899 -1.177 19.788 1.00 97.12 175 HIS A N 1
ATOM 1342 C CA . HIS A 1 175 ? -8.256 -2.285 18.895 1.00 97.12 175 HIS A CA 1
ATOM 1343 C C . HIS A 1 175 ? -7.855 -2.024 17.438 1.00 97.12 175 HIS A C 1
ATOM 1345 O O . HIS A 1 175 ? -7.372 -2.927 16.751 1.00 97.12 175 HIS A O 1
ATOM 1351 N N . LEU A 1 176 ? -8.016 -0.783 16.968 1.00 97.69 176 LEU A N 1
ATOM 1352 C CA . LEU A 1 176 ? -7.574 -0.372 15.639 1.00 97.69 176 LEU A CA 1
ATOM 1353 C C . LEU A 1 176 ? -6.050 -0.462 15.508 1.00 97.69 176 LEU A C 1
ATOM 1355 O O . LEU A 1 176 ? -5.545 -0.940 14.490 1.00 97.69 176 LEU A O 1
ATOM 1359 N N . ALA A 1 177 ? -5.309 -0.031 16.527 1.00 97.50 177 ALA A N 1
ATOM 1360 C CA . ALA A 1 177 ? -3.858 -0.135 16.544 1.00 97.50 177 ALA A CA 1
ATOM 1361 C C . ALA A 1 177 ? -3.380 -1.594 16.508 1.00 97.50 177 ALA A C 1
ATOM 1363 O O . ALA A 1 177 ? -2.503 -1.915 15.705 1.00 97.50 177 ALA A O 1
ATOM 1364 N N . ASP A 1 178 ? -4.001 -2.486 17.286 1.00 96.31 178 ASP A N 1
ATOM 1365 C CA . ASP A 1 178 ? -3.656 -3.913 17.292 1.00 96.31 178 ASP A CA 1
ATOM 1366 C C . ASP A 1 178 ? -3.921 -4.568 15.930 1.00 96.31 178 ASP A C 1
ATOM 1368 O O . ASP A 1 178 ? -3.044 -5.227 15.370 1.00 96.31 178 ASP A O 1
ATOM 1372 N N . CYS A 1 179 ? -5.069 -4.283 15.307 1.00 96.25 179 CYS A N 1
ATOM 1373 C CA . CYS A 1 179 ? -5.358 -4.762 13.953 1.00 96.25 179 CYS A CA 1
ATOM 1374 C C . CYS A 1 179 ? -4.324 -4.282 12.919 1.00 96.25 179 CYS A C 1
ATOM 1376 O O . CYS A 1 179 ? -3.896 -5.063 12.060 1.00 96.25 179 CYS A O 1
ATOM 1378 N N . ASN A 1 180 ? -3.895 -3.017 13.003 1.00 95.62 180 ASN A N 1
ATOM 1379 C CA . ASN A 1 180 ? -2.850 -2.468 12.136 1.00 95.62 180 ASN A CA 1
ATOM 1380 C C . ASN A 1 180 ? -1.497 -3.155 12.382 1.00 95.62 180 ASN A C 1
ATOM 1382 O O . ASN A 1 180 ? -0.838 -3.566 11.425 1.00 95.62 180 ASN A O 1
ATOM 1386 N N . ALA A 1 181 ? -1.113 -3.367 13.644 1.00 95.50 181 ALA A N 1
ATOM 1387 C CA . ALA A 1 181 ? 0.134 -4.039 14.008 1.00 95.50 181 ALA A CA 1
ATOM 1388 C C . ALA A 1 181 ? 0.170 -5.489 13.497 1.00 95.50 181 ALA A C 1
ATOM 1390 O O . ALA A 1 181 ? 1.143 -5.900 12.860 1.00 95.50 181 ALA A O 1
ATOM 1391 N N . LYS A 1 182 ? -0.917 -6.254 13.684 1.00 93.62 182 LYS A N 1
ATOM 1392 C CA . LYS A 1 182 ? -1.056 -7.623 13.144 1.00 93.62 182 LYS A CA 1
ATOM 1393 C C . LYS A 1 182 ? -1.024 -7.651 11.616 1.00 93.62 182 LYS A C 1
ATOM 1395 O O . LYS A 1 182 ? -0.513 -8.602 11.025 1.00 93.62 182 LYS A O 1
ATOM 1400 N N . SER A 1 183 ? -1.510 -6.588 10.979 1.00 90.12 183 SER A N 1
ATOM 1401 C CA . SER A 1 183 ? -1.458 -6.399 9.526 1.00 90.12 183 SER A CA 1
ATOM 1402 C C . SER A 1 183 ? -0.113 -5.852 9.021 1.00 90.12 183 SER A C 1
ATOM 1404 O O . SER A 1 183 ? 0.044 -5.674 7.815 1.00 90.12 183 SER A O 1
ATOM 1406 N N . LYS A 1 184 ? 0.873 -5.651 9.914 1.00 91.06 184 LYS A N 1
ATOM 1407 C CA . LYS A 1 184 ? 2.212 -5.085 9.653 1.00 91.06 184 LYS A CA 1
ATOM 1408 C C . LYS A 1 184 ? 2.213 -3.633 9.169 1.00 91.06 184 LYS A C 1
ATOM 1410 O O . LYS A 1 184 ? 3.200 -3.170 8.601 1.00 91.06 184 LYS A O 1
ATOM 1415 N N . ASP A 1 185 ? 1.138 -2.903 9.432 1.00 91.38 185 ASP A N 1
ATOM 1416 C CA . ASP A 1 185 ? 1.085 -1.461 9.236 1.00 91.38 185 ASP A CA 1
ATOM 1417 C C . ASP A 1 185 ? 1.530 -0.744 10.515 1.00 91.38 185 ASP A C 1
ATOM 1419 O O . ASP A 1 185 ? 0.732 -0.213 11.292 1.00 91.38 185 ASP A O 1
ATOM 1423 N N . PHE A 1 186 ? 2.837 -0.787 10.776 1.00 95.62 186 PHE A N 1
ATOM 1424 C CA . PHE A 1 186 ? 3.397 -0.264 12.022 1.00 95.62 186 PHE A CA 1
ATOM 1425 C C . PHE A 1 186 ? 3.260 1.256 12.144 1.00 95.62 186 PHE A C 1
ATOM 1427 O O . PHE A 1 186 ? 3.132 1.760 13.254 1.00 95.62 186 PHE A O 1
ATOM 1434 N N . SER A 1 187 ? 3.226 1.989 11.027 1.00 94.31 187 SER A N 1
ATOM 1435 C CA . SER A 1 187 ? 3.030 3.441 11.048 1.00 94.31 187 SER A CA 1
ATOM 1436 C C . SER A 1 187 ? 1.638 3.800 11.572 1.00 94.31 187 SER A C 1
ATOM 1438 O O . SER A 1 187 ? 1.522 4.560 12.540 1.00 94.31 187 SER A O 1
ATOM 1440 N N . ARG A 1 188 ? 0.580 3.188 11.013 1.00 95.12 188 ARG A N 1
ATOM 1441 C CA . ARG A 1 188 ? -0.792 3.391 11.505 1.00 95.12 188 ARG A CA 1
ATOM 1442 C C . ARG A 1 188 ? -0.986 2.809 12.905 1.00 95.12 188 ARG A C 1
ATOM 1444 O O . ARG A 1 188 ? -1.719 3.392 13.702 1.00 95.12 188 ARG A O 1
ATOM 1451 N N . ALA A 1 189 ? -0.325 1.699 13.236 1.00 97.50 189 ALA A N 1
ATOM 1452 C CA . ALA A 1 189 ? -0.384 1.116 14.576 1.00 97.50 189 ALA A CA 1
ATOM 1453 C C . ALA A 1 189 ? 0.181 2.063 15.645 1.00 97.50 189 ALA A C 1
ATOM 1455 O O . ALA A 1 189 ? -0.512 2.365 16.612 1.00 97.50 189 ALA A O 1
ATOM 1456 N N . VAL A 1 190 ? 1.398 2.583 15.444 1.00 98.19 190 VAL A N 1
ATOM 1457 C CA . VAL A 1 190 ? 2.054 3.522 16.372 1.00 98.19 190 VAL A CA 1
ATOM 1458 C C . VAL A 1 190 ? 1.191 4.762 16.593 1.00 98.19 190 VAL A C 1
ATOM 1460 O O . VAL A 1 190 ? 0.934 5.121 17.740 1.00 98.19 190 VAL A O 1
ATOM 1463 N N . SER A 1 191 ? 0.681 5.373 15.518 1.00 97.00 191 SER A N 1
ATOM 1464 C CA . SER A 1 191 ? -0.171 6.566 15.617 1.00 97.00 191 SER A CA 1
ATOM 1465 C C . SER A 1 191 ? -1.440 6.314 16.443 1.00 97.00 191 SER A C 1
ATOM 1467 O O . SER A 1 191 ? -1.788 7.115 17.312 1.00 97.00 191 SER A O 1
ATOM 1469 N N . ASN A 1 192 ? -2.111 5.178 16.229 1.00 97.88 192 ASN A N 1
ATOM 1470 C CA . ASN A 1 192 ? -3.334 4.845 16.960 1.00 97.88 192 ASN A CA 1
ATOM 1471 C C . ASN A 1 192 ? -3.066 4.450 18.422 1.00 97.88 192 ASN A C 1
ATOM 1473 O O . ASN A 1 192 ? -3.825 4.858 19.301 1.00 97.88 192 ASN A O 1
ATOM 1477 N N . TYR A 1 193 ? -1.977 3.730 18.714 1.00 98.44 193 TYR A N 1
ATOM 1478 C CA . TYR A 1 193 ? -1.585 3.447 20.098 1.00 98.44 193 TYR A CA 1
ATOM 1479 C C . TYR A 1 193 ? -1.240 4.729 20.859 1.00 98.44 193 TYR A C 1
ATOM 1481 O O . TYR A 1 193 ? -1.697 4.914 21.982 1.00 98.44 193 TYR A O 1
ATOM 1489 N N . GLN A 1 194 ? -0.488 5.649 20.246 1.00 98.12 194 GLN A N 1
ATOM 1490 C CA . GLN A 1 194 ? -0.203 6.957 20.844 1.00 98.12 194 GLN A CA 1
ATOM 1491 C C . GLN A 1 194 ? -1.491 7.724 21.143 1.00 98.12 194 GLN A C 1
ATOM 1493 O O . GLN A 1 194 ? -1.640 8.264 22.237 1.00 98.12 194 GLN A O 1
ATOM 1498 N N . LYS A 1 195 ? -2.447 7.719 20.206 1.00 97.25 195 LYS A N 1
ATOM 1499 C CA . LYS A 1 195 ? -3.756 8.340 20.415 1.00 97.25 195 LYS A CA 1
ATOM 1500 C C . LYS A 1 195 ? -4.497 7.728 21.604 1.00 97.25 195 LYS A C 1
ATOM 1502 O O . LYS A 1 195 ? -4.993 8.469 22.442 1.00 97.25 195 LYS A O 1
ATOM 1507 N N . TYR A 1 196 ? -4.519 6.401 21.724 1.00 98.31 196 TYR A N 1
ATOM 1508 C CA . TYR A 1 196 ? -5.105 5.737 22.889 1.00 98.31 196 TYR A CA 1
ATOM 1509 C C . TYR A 1 196 ? -4.422 6.155 24.202 1.00 98.31 196 TYR A C 1
ATOM 1511 O O . TYR A 1 196 ? -5.106 6.536 25.144 1.00 98.31 196 TYR A O 1
ATOM 1519 N N . VAL A 1 197 ? -3.085 6.128 24.264 1.00 97.88 197 VAL A N 1
ATOM 1520 C CA . VAL A 1 197 ? -2.310 6.480 25.471 1.00 97.88 197 VAL A CA 1
ATOM 1521 C C . VAL A 1 197 ? -2.590 7.912 25.926 1.00 97.88 197 VAL A C 1
ATOM 1523 O O . VAL A 1 197 ? -2.768 8.145 27.121 1.00 97.88 197 VAL A O 1
ATOM 1526 N N . VAL A 1 198 ? -2.639 8.859 24.985 1.00 97.31 198 VAL A N 1
ATOM 1527 C CA . VAL A 1 198 ? -2.880 10.281 25.273 1.00 97.31 198 VAL A CA 1
ATOM 1528 C C . VAL A 1 198 ? -4.302 10.518 25.780 1.00 97.31 198 VAL A C 1
ATOM 1530 O O . VAL A 1 198 ? -4.479 11.242 26.755 1.00 97.31 198 VAL A O 1
ATOM 1533 N N . GLU A 1 199 ? -5.302 9.904 25.146 1.00 96.56 199 GLU A N 1
ATOM 1534 C CA . GLU A 1 199 ? -6.718 10.147 25.457 1.00 96.56 199 GLU A CA 1
ATOM 1535 C C . GLU A 1 199 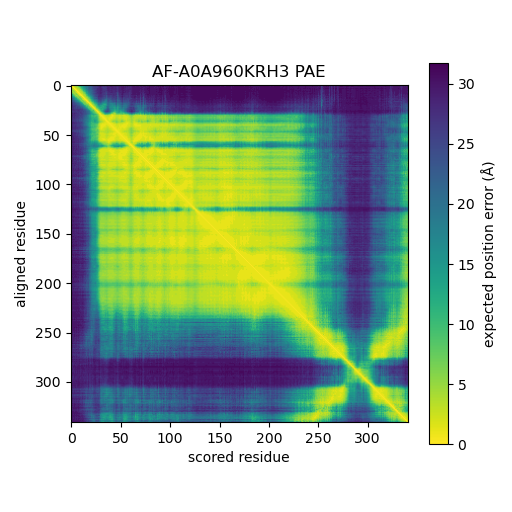? -7.203 9.348 26.678 1.00 96.56 199 GLU A C 1
ATOM 1537 O O . GLU A 1 199 ? -7.978 9.852 27.487 1.00 96.56 199 GLU A O 1
ATOM 1542 N N . ALA A 1 200 ? -6.757 8.097 26.834 1.00 96.00 200 ALA A N 1
ATOM 1543 C CA . ALA A 1 200 ? -7.167 7.235 27.944 1.00 96.00 200 ALA A CA 1
ATOM 1544 C C . ALA A 1 200 ? -6.374 7.510 29.231 1.00 96.00 200 ALA A C 1
ATOM 1546 O O . ALA A 1 200 ? -6.905 7.358 30.334 1.00 96.00 200 ALA A O 1
ATOM 1547 N N . GLY A 1 201 ? -5.095 7.881 29.101 1.00 94.81 201 GLY A N 1
ATOM 1548 C CA . GLY A 1 201 ? -4.171 8.011 30.225 1.00 94.81 201 GLY A CA 1
ATOM 1549 C C . GLY A 1 201 ? -3.959 6.702 30.998 1.00 94.81 201 GLY A C 1
ATOM 1550 O O . GLY A 1 201 ? -4.425 5.630 30.612 1.00 94.81 201 GLY A O 1
ATOM 1551 N N . SER A 1 202 ? -3.263 6.788 32.136 1.00 95.38 202 SER A N 1
ATOM 1552 C CA . SER A 1 202 ? -2.878 5.622 32.950 1.00 95.38 202 SER A CA 1
ATOM 1553 C C . SER A 1 202 ? -4.045 4.840 33.564 1.00 95.38 202 SER A C 1
ATOM 1555 O O . SER A 1 202 ? -3.840 3.722 34.030 1.00 95.38 202 SER A O 1
ATOM 1557 N N . GLY A 1 203 ? -5.255 5.407 33.569 1.00 94.88 203 GLY A N 1
ATOM 1558 C CA . GLY A 1 203 ? -6.478 4.740 34.022 1.00 94.88 203 GLY A CA 1
ATOM 1559 C C . GLY A 1 203 ? -7.189 3.916 32.944 1.00 94.88 203 GLY A C 1
ATOM 1560 O O . GLY A 1 203 ? -8.181 3.260 33.251 1.00 94.88 203 GLY A O 1
ATOM 1561 N N . GLY A 1 204 ? -6.722 3.955 31.692 1.00 95.69 204 GLY A N 1
ATOM 1562 C CA . GLY A 1 204 ? -7.317 3.196 30.595 1.00 95.69 204 GLY A CA 1
ATOM 1563 C C . GLY A 1 204 ? -7.176 1.682 30.776 1.00 95.69 204 GLY A C 1
ATOM 1564 O O . GLY A 1 204 ? -6.106 1.192 31.131 1.00 95.69 204 GLY A O 1
ATOM 1565 N N . GLU A 1 205 ? -8.239 0.937 30.459 1.00 96.50 205 GLU A N 1
ATOM 1566 C CA . GLU A 1 205 ? -8.302 -0.534 30.572 1.00 96.50 205 GLU A CA 1
ATOM 1567 C C . GLU A 1 205 ? -7.108 -1.251 29.917 1.00 96.50 205 GLU A C 1
ATOM 1569 O O . GLU A 1 205 ? -6.562 -2.200 30.474 1.00 96.50 205 GLU A O 1
ATOM 1574 N N . TYR A 1 206 ? -6.665 -0.760 28.759 1.00 96.81 206 TYR A N 1
ATOM 1575 C CA . TYR A 1 206 ? -5.588 -1.336 27.960 1.00 96.81 206 TYR A CA 1
ATOM 1576 C C . TYR A 1 206 ? -4.266 -0.579 28.097 1.00 96.81 206 TYR A C 1
ATOM 1578 O O . TYR A 1 206 ? -3.369 -0.811 27.296 1.00 96.81 206 TYR A O 1
ATOM 1586 N N . TYR A 1 207 ? -4.106 0.338 29.059 1.00 97.38 207 TYR A N 1
ATOM 1587 C CA . TYR A 1 207 ? -2.948 1.242 29.106 1.00 97.38 207 TYR A CA 1
ATOM 1588 C C . TYR A 1 207 ? -1.599 0.510 29.107 1.00 97.38 207 TYR A C 1
ATOM 1590 O O . TYR A 1 207 ? -0.747 0.784 28.262 1.00 97.38 207 TYR A O 1
ATOM 1598 N N . VAL A 1 208 ? -1.419 -0.462 30.007 1.00 97.44 208 VAL A N 1
ATOM 1599 C CA . VAL A 1 208 ? -0.163 -1.225 30.118 1.00 97.44 208 VAL A CA 1
ATOM 1600 C C . VAL A 1 208 ? 0.100 -2.026 28.842 1.00 97.44 208 VAL A C 1
ATOM 1602 O O . VAL A 1 208 ? 1.154 -1.874 28.228 1.00 97.44 208 VAL A O 1
ATOM 1605 N N . SER A 1 209 ? -0.887 -2.799 28.383 1.00 97.50 209 SER A N 1
ATOM 1606 C CA . SER A 1 209 ? -0.779 -3.579 27.144 1.00 97.50 209 SER A CA 1
ATOM 1607 C C . SER A 1 209 ? -0.545 -2.694 25.916 1.00 97.50 209 SER A C 1
ATOM 1609 O O . SER A 1 209 ? 0.170 -3.076 24.995 1.00 97.50 209 SER A O 1
ATOM 1611 N N . CYS A 1 210 ? -1.119 -1.491 25.888 1.00 97.88 210 CYS A N 1
ATOM 1612 C CA . CYS A 1 210 ? -0.912 -0.523 24.823 1.00 97.88 210 CYS A CA 1
ATOM 1613 C C . CYS A 1 210 ? 0.534 -0.023 24.789 1.00 97.88 210 CYS A C 1
ATOM 1615 O O . CYS A 1 210 ? 1.088 0.097 23.701 1.00 97.88 210 CYS A O 1
ATOM 1617 N N . LEU A 1 211 ? 1.160 0.256 25.937 1.00 98.25 211 LEU A N 1
ATOM 1618 C CA . LEU A 1 211 ? 2.564 0.682 25.982 1.00 98.25 211 LEU A CA 1
ATOM 1619 C C . LEU A 1 211 ? 3.512 -0.419 25.493 1.00 98.25 211 LEU A C 1
ATOM 1621 O O . LEU A 1 211 ? 4.437 -0.133 24.733 1.00 98.25 211 LEU A O 1
ATOM 1625 N N . GLU A 1 212 ? 3.252 -1.672 25.869 1.00 98.06 212 GLU A N 1
ATOM 1626 C CA . GLU A 1 212 ? 4.020 -2.828 25.390 1.00 98.06 212 GLU A CA 1
ATOM 1627 C C . GLU A 1 212 ? 3.936 -2.960 23.864 1.00 98.06 212 GLU A C 1
ATOM 1629 O O . GLU A 1 212 ? 4.958 -3.032 23.175 1.00 98.06 212 GLU A O 1
ATOM 1634 N N . MET A 1 213 ? 2.716 -2.933 23.318 1.00 98.12 213 MET A N 1
ATOM 1635 C CA . MET A 1 213 ? 2.510 -3.052 21.874 1.00 98.12 213 MET A CA 1
ATOM 1636 C C . MET A 1 213 ? 3.023 -1.827 21.108 1.00 98.12 213 MET A C 1
ATOM 1638 O O . MET A 1 213 ? 3.578 -1.978 20.020 1.00 98.12 213 MET A O 1
ATOM 1642 N N . LEU A 1 214 ? 2.897 -0.624 21.676 1.00 98.31 214 LEU A N 1
ATOM 1643 C CA . LEU A 1 214 ? 3.453 0.605 21.111 1.00 98.31 214 LEU A CA 1
ATOM 1644 C C . LEU A 1 214 ? 4.976 0.521 21.001 1.00 98.31 214 LEU A C 1
ATOM 1646 O O . LEU A 1 214 ? 5.517 0.872 19.952 1.00 98.31 214 LEU A O 1
ATOM 1650 N N . SER A 1 215 ? 5.662 0.031 22.038 1.00 98.25 215 SER A N 1
ATOM 1651 C CA . SER A 1 215 ? 7.113 -0.181 22.001 1.00 98.25 215 SER A CA 1
ATOM 1652 C C . SER A 1 215 ? 7.491 -1.140 20.871 1.00 98.25 215 SER A C 1
ATOM 1654 O O . SER A 1 215 ? 8.285 -0.786 20.002 1.00 98.25 215 SER A O 1
ATOM 1656 N N . ALA A 1 216 ? 6.846 -2.309 20.804 1.00 98.00 216 ALA A N 1
ATOM 1657 C CA . ALA A 1 216 ? 7.132 -3.317 19.781 1.00 98.00 216 ALA A CA 1
ATOM 1658 C C . ALA A 1 216 ? 6.840 -2.829 18.346 1.00 98.00 216 ALA A C 1
ATOM 1660 O O . ALA A 1 216 ? 7.602 -3.100 17.410 1.00 98.00 216 ALA A O 1
ATOM 1661 N N . ALA A 1 217 ? 5.741 -2.093 18.154 1.00 97.81 217 ALA A N 1
ATOM 1662 C CA . ALA A 1 217 ? 5.395 -1.496 16.868 1.00 97.81 217 ALA A CA 1
ATOM 1663 C C . ALA A 1 217 ? 6.392 -0.396 16.469 1.00 97.81 217 ALA A C 1
ATOM 1665 O O . ALA A 1 217 ? 6.773 -0.313 15.301 1.00 97.81 217 ALA A O 1
ATOM 1666 N N . THR A 1 218 ? 6.858 0.403 17.433 1.00 98.25 218 THR A N 1
ATOM 1667 C CA . THR A 1 218 ? 7.873 1.444 17.216 1.00 98.25 218 THR A CA 1
ATOM 1668 C C . THR A 1 218 ? 9.209 0.835 16.805 1.00 98.25 218 THR A C 1
ATOM 1670 O O . THR A 1 218 ? 9.800 1.281 15.823 1.00 98.25 218 THR A O 1
ATOM 1673 N N . ASP A 1 219 ? 9.651 -0.233 17.470 1.00 97.81 219 ASP A N 1
ATOM 1674 C CA . ASP A 1 219 ? 10.872 -0.957 17.099 1.00 97.81 219 ASP A CA 1
ATOM 1675 C C . ASP A 1 219 ? 10.779 -1.519 15.675 1.00 97.81 219 ASP A C 1
ATOM 1677 O O . ASP A 1 219 ? 11.704 -1.374 14.873 1.00 97.81 219 ASP A O 1
ATOM 1681 N N . SER A 1 220 ? 9.624 -2.093 15.326 1.00 96.88 220 SER A N 1
ATOM 1682 C CA . SER A 1 220 ? 9.365 -2.627 13.984 1.00 96.88 220 SER A CA 1
ATOM 1683 C C . SER A 1 220 ? 9.373 -1.531 12.910 1.00 96.88 220 SER A C 1
ATOM 1685 O O . SER A 1 220 ? 9.933 -1.723 11.827 1.00 96.88 220 SER A O 1
ATOM 1687 N N . LEU A 1 221 ? 8.795 -0.363 13.209 1.00 94.75 221 LEU A N 1
ATOM 1688 C CA . LEU A 1 221 ? 8.806 0.799 12.321 1.00 94.75 221 LEU A CA 1
ATOM 1689 C C . LEU A 1 221 ? 10.226 1.357 12.138 1.00 94.75 221 LEU A C 1
ATOM 1691 O O . LEU A 1 221 ? 10.649 1.617 11.011 1.00 94.75 221 LEU A O 1
ATOM 1695 N N . ASN A 1 222 ? 10.987 1.486 13.225 1.00 95.88 222 ASN A N 1
ATOM 1696 C CA . ASN A 1 222 ? 12.367 1.968 13.201 1.00 95.88 222 ASN A CA 1
ATOM 1697 C C . ASN A 1 222 ? 13.292 1.019 12.438 1.00 95.88 222 ASN A C 1
ATOM 1699 O O . ASN A 1 222 ? 14.122 1.476 11.651 1.00 95.88 222 ASN A O 1
ATOM 1703 N N . ALA A 1 223 ? 13.125 -0.295 12.605 1.00 95.19 223 ALA A N 1
ATOM 1704 C CA . ALA A 1 223 ? 13.864 -1.291 11.838 1.00 95.19 223 ALA A CA 1
ATOM 1705 C C . ALA A 1 223 ? 13.592 -1.153 10.329 1.00 95.19 223 ALA A C 1
ATOM 1707 O O . ALA A 1 223 ? 14.527 -1.184 9.524 1.00 95.19 223 ALA A O 1
ATOM 1708 N N . TRP A 1 224 ? 12.331 -0.936 9.938 1.00 89.44 224 TRP A N 1
ATOM 1709 C CA . TRP A 1 224 ? 11.962 -0.713 8.537 1.00 89.44 224 TRP A CA 1
ATOM 1710 C C . TRP A 1 224 ? 12.557 0.587 7.975 1.00 89.44 224 TRP A C 1
ATOM 1712 O O . TRP A 1 224 ? 13.163 0.570 6.901 1.00 89.44 224 TRP A O 1
ATOM 1722 N N . ASN A 1 225 ? 12.464 1.694 8.719 1.00 90.00 225 ASN A N 1
ATOM 1723 C CA . ASN A 1 225 ? 13.073 2.973 8.337 1.00 90.00 225 ASN A CA 1
ATOM 1724 C C . ASN A 1 225 ? 14.594 2.848 8.183 1.00 90.00 225 ASN A C 1
ATOM 1726 O O . ASN A 1 225 ? 15.151 3.281 7.177 1.00 90.00 225 ASN A O 1
ATOM 1730 N N . THR A 1 226 ? 15.256 2.164 9.118 1.00 93.81 226 THR A N 1
ATOM 1731 C CA . THR A 1 226 ? 16.700 1.887 9.059 1.00 93.81 226 THR A CA 1
ATOM 1732 C C . THR A 1 226 ? 17.062 1.101 7.797 1.00 93.81 226 THR A C 1
ATOM 1734 O O . THR A 1 226 ? 18.035 1.414 7.109 1.00 93.81 226 THR A O 1
ATOM 1737 N N . GLN A 1 227 ? 16.265 0.088 7.433 1.00 90.12 227 GLN A N 1
ATOM 1738 C CA . GLN A 1 227 ? 16.477 -0.663 6.195 1.00 90.12 227 GLN A CA 1
ATOM 1739 C C . GLN A 1 227 ? 16.372 0.243 4.961 1.00 90.12 227 GLN A C 1
ATOM 1741 O O . GLN A 1 227 ? 17.201 0.137 4.053 1.00 90.12 227 GLN A O 1
ATOM 1746 N N . LEU A 1 228 ? 15.383 1.137 4.913 1.00 85.50 228 LEU A N 1
ATOM 1747 C CA . LEU A 1 228 ? 15.252 2.100 3.822 1.00 85.50 228 LEU A CA 1
ATOM 1748 C C . LEU A 1 228 ? 16.423 3.080 3.759 1.00 85.50 228 LEU A C 1
ATOM 1750 O O . LEU A 1 228 ? 16.947 3.326 2.672 1.00 85.50 228 LEU A O 1
ATOM 1754 N N . GLU A 1 229 ? 16.859 3.609 4.898 1.00 88.38 229 GLU A N 1
ATOM 1755 C CA . GLU A 1 229 ? 18.003 4.515 4.979 1.00 88.38 229 GLU A CA 1
ATOM 1756 C C . GLU A 1 229 ? 19.290 3.848 4.501 1.00 88.38 229 GLU A C 1
ATOM 1758 O O . GLU A 1 229 ? 20.040 4.458 3.738 1.00 88.38 229 GLU A O 1
ATOM 1763 N N . ASN A 1 230 ? 19.509 2.580 4.858 1.00 87.50 230 ASN A N 1
ATOM 1764 C CA . ASN A 1 230 ? 20.645 1.792 4.381 1.00 87.50 230 ASN A CA 1
ATOM 1765 C C . ASN A 1 230 ? 20.621 1.620 2.855 1.00 87.50 230 ASN A C 1
ATOM 1767 O O . ASN A 1 230 ? 21.643 1.807 2.191 1.00 87.50 230 ASN A O 1
ATOM 1771 N N . ARG A 1 231 ? 19.451 1.333 2.268 1.00 84.88 231 ARG A N 1
ATOM 1772 C CA . ARG A 1 231 ? 19.297 1.259 0.802 1.00 84.88 231 ARG A CA 1
ATOM 1773 C C . ARG A 1 231 ? 19.537 2.611 0.137 1.00 84.88 231 ARG A C 1
ATOM 1775 O O . ARG A 1 231 ? 20.237 2.697 -0.870 1.00 84.88 231 ARG A O 1
ATOM 1782 N N . ALA A 1 232 ? 19.004 3.682 0.717 1.00 82.94 232 ALA A N 1
ATOM 1783 C CA . ALA A 1 232 ? 19.233 5.037 0.232 1.00 82.94 232 ALA A CA 1
ATOM 1784 C C . ALA A 1 232 ? 20.717 5.434 0.334 1.00 82.94 232 ALA A C 1
ATOM 1786 O O . ALA A 1 232 ? 21.245 6.083 -0.567 1.00 82.94 232 ALA A O 1
ATOM 1787 N N . ALA A 1 233 ? 21.416 5.017 1.393 1.00 85.75 233 ALA A N 1
ATOM 1788 C CA . ALA A 1 233 ? 22.848 5.238 1.561 1.00 85.75 233 ALA A CA 1
ATOM 1789 C C . ALA A 1 233 ? 23.669 4.507 0.491 1.00 85.75 233 ALA A C 1
ATOM 1791 O O . ALA A 1 233 ? 24.561 5.122 -0.091 1.00 85.75 233 ALA A O 1
ATOM 1792 N N . ALA A 1 234 ? 23.325 3.254 0.172 1.00 84.75 234 ALA A N 1
ATOM 1793 C CA . ALA A 1 234 ? 23.956 2.497 -0.910 1.00 84.75 234 ALA A CA 1
ATOM 1794 C C . ALA A 1 234 ? 23.791 3.185 -2.277 1.00 84.75 234 ALA A C 1
ATOM 1796 O O . ALA A 1 234 ? 24.729 3.231 -3.072 1.00 84.75 234 ALA A O 1
ATOM 1797 N N . ILE A 1 235 ? 22.625 3.789 -2.534 1.00 81.81 235 ILE A N 1
ATOM 1798 C CA . ILE A 1 235 ? 22.407 4.602 -3.738 1.00 81.81 235 ILE A CA 1
ATOM 1799 C C . ILE A 1 235 ? 23.328 5.829 -3.735 1.00 81.81 235 ILE A C 1
ATOM 1801 O O . ILE A 1 235 ? 24.004 6.078 -4.735 1.00 81.81 235 ILE A O 1
ATOM 1805 N N . ARG A 1 236 ? 23.380 6.579 -2.622 1.00 84.69 236 ARG A N 1
ATOM 1806 C CA . ARG A 1 236 ? 24.201 7.799 -2.487 1.00 84.69 236 ARG A CA 1
ATOM 1807 C C . ARG A 1 236 ? 25.693 7.539 -2.698 1.00 84.69 236 ARG A C 1
ATOM 1809 O O . ARG A 1 236 ? 26.359 8.366 -3.312 1.00 84.69 236 ARG A O 1
ATOM 1816 N N . SER A 1 237 ? 26.207 6.407 -2.220 1.00 85.44 237 SER A N 1
ATOM 1817 C CA . SER A 1 237 ? 27.623 6.036 -2.336 1.0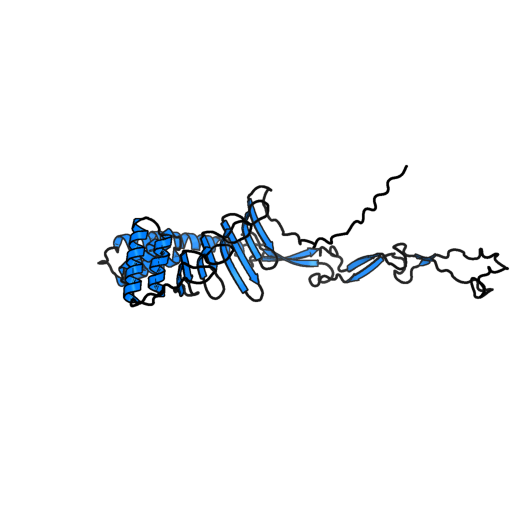0 85.44 237 SER A CA 1
ATOM 1818 C C . SER A 1 237 ? 27.977 5.297 -3.632 1.00 85.44 237 SER A C 1
ATOM 1820 O O . SER A 1 237 ? 29.145 4.979 -3.861 1.00 85.44 237 SER A O 1
ATOM 1822 N N . CYS A 1 238 ? 27.006 5.030 -4.510 1.00 81.88 238 CYS A N 1
ATOM 1823 C CA . CYS A 1 238 ? 27.262 4.284 -5.733 1.00 81.88 238 CYS A CA 1
ATOM 1824 C C . CYS A 1 238 ? 28.048 5.110 -6.762 1.00 81.88 238 CYS A C 1
ATOM 1826 O O . CYS A 1 238 ? 27.532 6.062 -7.353 1.00 81.88 238 CYS A O 1
ATOM 1828 N N . GLY A 1 239 ? 29.278 4.677 -7.056 1.00 81.06 239 GLY A N 1
ATOM 1829 C CA . GLY A 1 239 ? 30.148 5.287 -8.068 1.00 81.06 239 GLY A CA 1
ATOM 1830 C C . GLY A 1 239 ? 29.685 5.108 -9.520 1.00 81.06 239 GLY A C 1
ATOM 1831 O O . GLY A 1 239 ? 30.241 5.733 -10.417 1.00 81.06 239 GLY A O 1
ATOM 1832 N N . LEU A 1 240 ? 28.669 4.276 -9.782 1.00 81.38 240 LEU A N 1
ATOM 1833 C CA . LEU A 1 240 ? 28.110 4.108 -11.128 1.00 81.38 240 LEU A CA 1
ATOM 1834 C C . LEU A 1 240 ? 27.054 5.170 -11.444 1.00 81.38 240 LEU A C 1
ATOM 1836 O O . LEU A 1 240 ? 27.105 5.762 -12.523 1.00 81.38 240 LEU A O 1
ATOM 1840 N N . CYS A 1 241 ? 26.114 5.415 -10.525 1.00 80.44 241 CYS A N 1
ATOM 1841 C CA . CYS A 1 241 ? 25.063 6.425 -10.696 1.00 80.44 241 CYS A CA 1
ATOM 1842 C C . CYS A 1 241 ? 25.372 7.766 -10.020 1.00 80.44 241 CYS A C 1
ATOM 1844 O O . CYS A 1 241 ? 24.570 8.688 -10.146 1.00 80.44 241 CYS A O 1
ATOM 1846 N N . PHE A 1 242 ? 26.483 7.881 -9.283 1.00 82.81 242 PHE A N 1
ATOM 1847 C CA . PHE A 1 242 ? 26.868 9.084 -8.533 1.00 82.81 242 PHE A CA 1
ATOM 1848 C C . PHE A 1 242 ? 25.719 9.624 -7.670 1.00 82.81 242 PHE A C 1
ATOM 1850 O O . PHE A 1 242 ? 25.362 10.798 -7.736 1.00 82.81 242 PHE A O 1
ATOM 1857 N N . GLY A 1 243 ? 25.066 8.732 -6.923 1.00 78.81 243 GLY A N 1
ATOM 1858 C CA . GLY A 1 243 ? 23.953 9.101 -6.050 1.00 78.81 243 GLY A CA 1
ATOM 1859 C C . GLY A 1 243 ? 22.582 9.255 -6.711 1.00 78.81 243 GLY A C 1
ATOM 1860 O O . GLY A 1 243 ? 21.606 9.454 -5.996 1.00 78.81 243 GLY A O 1
ATOM 1861 N N . LYS A 1 244 ? 22.461 9.126 -8.039 1.00 79.62 244 LYS A N 1
ATOM 1862 C CA . LYS A 1 244 ? 21.174 9.307 -8.739 1.00 79.62 244 LYS A CA 1
ATOM 1863 C C . LYS A 1 244 ? 20.256 8.081 -8.719 1.00 79.62 244 LYS A C 1
ATOM 1865 O O . LYS A 1 244 ? 19.102 8.186 -9.106 1.00 79.62 244 LYS A O 1
ATOM 1870 N N . GLY A 1 245 ? 20.760 6.905 -8.338 1.00 77.88 245 GLY A N 1
ATOM 1871 C CA . GLY A 1 245 ? 20.029 5.626 -8.412 1.00 77.88 245 GLY A CA 1
ATOM 1872 C C . GLY A 1 245 ? 19.868 5.067 -9.831 1.00 77.88 245 GLY A C 1
ATOM 1873 O O . GLY A 1 245 ? 19.608 3.879 -10.007 1.00 77.88 245 GLY A O 1
ATOM 1874 N N . GLU A 1 246 ? 20.105 5.892 -10.845 1.00 80.69 246 GLU A N 1
ATOM 1875 C CA . GLU A 1 246 ? 20.035 5.543 -12.257 1.00 80.69 246 GLU A CA 1
ATOM 1876 C C . GLU A 1 246 ? 21.133 6.241 -13.061 1.00 80.69 246 GLU A C 1
ATOM 1878 O O . GLU A 1 246 ? 21.679 7.272 -12.658 1.00 80.69 246 GLU A O 1
ATOM 1883 N N . LYS A 1 247 ? 21.465 5.660 -14.212 1.00 82.50 247 LYS A N 1
ATOM 1884 C CA . LYS A 1 247 ? 22.438 6.202 -15.154 1.00 82.50 247 LYS A CA 1
ATOM 1885 C C . LYS A 1 247 ? 21.917 6.064 -16.577 1.00 82.50 247 LYS A C 1
ATOM 1887 O O . LYS A 1 247 ? 21.474 4.988 -16.973 1.00 82.50 247 LYS A O 1
ATOM 1892 N N . THR A 1 248 ? 22.047 7.128 -17.359 1.00 81.31 248 THR A N 1
ATOM 1893 C CA . THR A 1 248 ? 21.868 7.060 -18.810 1.00 81.31 248 THR A CA 1
ATOM 1894 C C . THR A 1 248 ? 23.123 6.480 -19.454 1.00 81.31 248 THR A C 1
ATOM 1896 O O . THR A 1 248 ? 24.231 6.983 -19.245 1.00 81.31 248 THR A O 1
ATOM 1899 N N . ILE A 1 249 ? 22.961 5.413 -20.228 1.00 82.44 249 ILE A N 1
ATOM 1900 C CA . ILE A 1 249 ? 24.019 4.801 -21.030 1.00 82.44 249 ILE A CA 1
ATOM 1901 C C . ILE A 1 249 ? 23.686 4.938 -22.512 1.00 82.44 249 ILE A C 1
ATOM 1903 O O . ILE A 1 249 ? 22.521 4.954 -22.896 1.00 82.44 249 ILE A O 1
ATOM 1907 N N . LYS A 1 250 ? 24.718 5.016 -23.354 1.00 85.00 250 LYS A N 1
ATOM 1908 C CA . LYS A 1 250 ? 24.544 4.967 -24.807 1.00 85.00 250 LYS A CA 1
ATOM 1909 C C . LYS A 1 250 ? 24.734 3.537 -25.289 1.00 85.00 250 LYS A C 1
ATOM 1911 O O . LYS A 1 250 ? 25.851 3.021 -25.228 1.00 85.00 250 LYS A O 1
ATOM 1916 N N . VAL A 1 251 ? 23.669 2.923 -25.787 1.00 85.69 251 VAL A N 1
ATOM 1917 C CA . VAL A 1 251 ? 23.692 1.588 -26.397 1.00 85.69 251 VAL A CA 1
ATOM 1918 C C . VAL A 1 251 ? 23.563 1.688 -27.912 1.00 85.69 251 VAL A C 1
ATOM 1920 O O . VAL A 1 251 ? 23.121 2.700 -28.461 1.00 85.69 251 VAL A O 1
ATOM 1923 N N . ASN A 1 252 ? 23.973 0.643 -28.625 1.00 87.88 252 ASN A N 1
ATOM 1924 C CA . ASN A 1 252 ? 23.791 0.605 -30.070 1.00 87.88 252 ASN A CA 1
ATOM 1925 C C . ASN A 1 252 ? 22.301 0.482 -30.397 1.00 87.88 252 ASN A C 1
ATOM 1927 O O . ASN A 1 252 ? 21.630 -0.404 -29.883 1.00 87.88 252 ASN A O 1
ATOM 1931 N N . CYS A 1 253 ? 21.795 1.339 -31.289 1.00 84.50 253 CYS A N 1
ATOM 1932 C CA . CYS A 1 253 ? 20.433 1.193 -31.797 1.00 84.50 253 CYS A CA 1
ATOM 1933 C C . CYS A 1 253 ? 20.276 -0.168 -32.485 1.00 84.50 253 CYS A C 1
ATOM 1935 O O . CYS A 1 253 ? 21.026 -0.460 -33.412 1.00 84.50 253 CYS A O 1
ATOM 1937 N N . GLU A 1 254 ? 19.281 -0.961 -32.096 1.00 85.81 254 GLU A N 1
ATOM 1938 C CA . GLU A 1 254 ? 19.040 -2.303 -32.650 1.00 85.81 254 GLU A CA 1
ATOM 1939 C C . GLU A 1 254 ? 18.797 -2.294 -34.170 1.00 85.81 254 GLU A C 1
ATOM 1941 O O . GLU A 1 254 ? 19.154 -3.236 -34.874 1.00 85.81 254 GLU A O 1
ATOM 1946 N N . LYS A 1 255 ? 18.235 -1.202 -34.709 1.00 84.75 255 LYS A N 1
ATOM 1947 C CA . LYS A 1 255 ? 17.934 -1.080 -36.145 1.00 84.75 255 LYS A CA 1
ATOM 1948 C C . LYS A 1 255 ? 19.161 -0.753 -36.994 1.00 84.75 255 LYS A C 1
ATOM 1950 O O . LYS A 1 255 ? 19.293 -1.268 -38.102 1.00 84.75 255 LYS A O 1
ATOM 1955 N N . CYS A 1 256 ? 20.045 0.132 -36.525 1.00 87.94 256 CYS A N 1
ATOM 1956 C CA . CYS A 1 256 ? 21.218 0.567 -37.299 1.00 87.94 256 CYS A CA 1
ATOM 1957 C C . CYS A 1 256 ? 22.566 0.107 -36.726 1.00 87.94 256 CYS A C 1
ATOM 1959 O O . CYS A 1 256 ? 23.607 0.436 -37.294 1.00 87.94 256 CYS A O 1
ATOM 1961 N N . ASN A 1 257 ? 22.572 -0.609 -35.602 1.00 87.19 257 ASN A N 1
ATOM 1962 C CA . ASN A 1 257 ? 23.747 -1.086 -34.870 1.00 87.19 257 ASN A CA 1
ATOM 1963 C C . ASN A 1 257 ? 24.819 -0.007 -34.654 1.00 87.19 257 ASN A C 1
ATOM 1965 O O . ASN A 1 257 ? 25.986 -0.214 -34.980 1.00 87.19 257 ASN A O 1
ATOM 1969 N N . GLY A 1 258 ? 24.436 1.179 -34.170 1.00 86.56 258 GLY A N 1
ATOM 1970 C CA . GLY A 1 258 ? 25.406 2.254 -33.916 1.00 86.56 258 GLY A CA 1
ATOM 1971 C C . GLY A 1 258 ? 25.695 3.181 -35.103 1.00 86.56 258 GLY A C 1
ATOM 1972 O O . GLY A 1 258 ? 26.380 4.181 -34.922 1.00 86.56 258 GLY A O 1
ATOM 1973 N N . LYS A 1 259 ? 25.211 2.875 -36.318 1.00 88.19 259 LYS A N 1
ATOM 1974 C CA . LYS A 1 259 ? 25.663 3.544 -37.561 1.00 88.19 259 LYS A CA 1
ATOM 1975 C C . LYS A 1 259 ? 24.860 4.778 -37.981 1.00 88.19 259 LYS A C 1
ATOM 1977 O O . LYS A 1 259 ? 25.221 5.424 -38.961 1.00 88.19 259 LYS A O 1
ATOM 1982 N N . GLY A 1 260 ? 23.716 5.039 -37.354 1.00 88.19 260 GLY A N 1
ATOM 1983 C CA . GLY A 1 260 ? 22.846 6.188 -37.658 1.00 88.19 260 GLY A CA 1
ATOM 1984 C C . GLY A 1 260 ? 22.066 6.108 -38.955 1.00 88.19 260 GLY A C 1
ATOM 1985 O O . GLY A 1 260 ? 21.217 6.954 -39.229 1.00 88.19 260 GLY A O 1
ATOM 1986 N N . ARG A 1 261 ? 22.340 5.090 -39.766 1.00 88.50 261 ARG A N 1
ATOM 1987 C CA . ARG A 1 261 ? 21.684 4.850 -41.040 1.00 88.50 261 ARG A CA 1
ATOM 1988 C C . ARG A 1 261 ? 21.386 3.378 -41.202 1.00 88.50 261 ARG A C 1
ATOM 1990 O O . ARG A 1 261 ? 22.183 2.522 -40.815 1.00 88.50 261 ARG A O 1
ATOM 1997 N N . THR A 1 262 ? 20.248 3.104 -41.816 1.00 87.56 262 THR A N 1
ATOM 1998 C CA . THR A 1 262 ? 19.909 1.764 -42.289 1.00 87.56 262 THR A CA 1
ATOM 1999 C C . THR A 1 262 ? 20.277 1.665 -43.761 1.00 87.56 262 THR A C 1
ATOM 2001 O O . THR A 1 262 ? 20.122 2.629 -44.518 1.00 87.56 262 THR A O 1
ATOM 2004 N N . TYR A 1 263 ? 20.814 0.513 -44.148 1.00 88.69 263 TYR A N 1
ATOM 2005 C CA . TYR A 1 263 ? 21.248 0.244 -45.512 1.00 88.69 263 TYR A CA 1
ATOM 2006 C C . TYR A 1 263 ? 20.305 -0.770 -46.136 1.00 88.69 263 TYR A C 1
ATOM 2008 O O . TYR A 1 263 ? 19.968 -1.769 -45.507 1.00 88.69 263 TYR A O 1
ATOM 2016 N N . TYR A 1 264 ? 19.906 -0.511 -47.370 1.00 89.25 264 TYR A N 1
ATOM 2017 C CA . TYR A 1 264 ? 19.060 -1.393 -48.157 1.00 89.25 264 TYR A CA 1
ATOM 2018 C C . TYR A 1 264 ? 19.664 -1.557 -49.549 1.00 89.25 264 TYR A C 1
ATOM 2020 O O . TYR A 1 264 ? 20.435 -0.706 -50.015 1.00 89.25 264 TYR A O 1
ATOM 2028 N N . GLU A 1 265 ? 19.365 -2.679 -50.196 1.00 93.94 265 GLU A N 1
ATOM 2029 C CA . GLU A 1 265 ? 19.807 -2.912 -51.567 1.00 93.94 265 GLU A CA 1
ATOM 2030 C C . GLU A 1 265 ? 19.204 -1.875 -52.511 1.00 93.94 265 GLU A C 1
ATOM 2032 O O . GLU A 1 265 ? 18.045 -1.474 -52.398 1.00 93.94 265 GLU A O 1
ATOM 2037 N N . CYS A 1 266 ? 20.024 -1.394 -53.443 1.00 92.12 266 CYS A N 1
ATOM 2038 C CA . CYS A 1 266 ? 19.561 -0.466 -54.456 1.00 92.12 266 CYS A CA 1
ATOM 2039 C C . CYS A 1 266 ? 18.685 -1.218 -55.463 1.00 92.12 266 CYS A C 1
ATOM 2041 O O . CYS A 1 266 ? 19.205 -1.971 -56.281 1.00 92.12 266 CYS A O 1
ATOM 2043 N N . HIS A 1 267 ? 17.375 -0.962 -55.435 1.00 91.75 267 HIS A N 1
ATOM 2044 C CA . HIS A 1 267 ? 16.396 -1.583 -56.336 1.00 91.75 267 HIS A CA 1
ATOM 2045 C C . HIS A 1 267 ? 16.711 -1.393 -57.824 1.00 91.75 267 HIS A C 1
ATOM 2047 O O . HIS A 1 267 ? 16.372 -2.233 -58.642 1.00 91.75 267 HIS A O 1
ATOM 2053 N N . ARG A 1 268 ? 17.388 -0.304 -58.199 1.00 86.56 268 ARG A N 1
ATOM 2054 C CA . ARG A 1 268 ? 17.738 -0.047 -59.599 1.00 86.56 268 ARG A CA 1
ATOM 2055 C C . ARG A 1 268 ? 18.823 -0.976 -60.150 1.00 86.56 268 ARG A C 1
ATOM 2057 O O . ARG A 1 268 ? 18.898 -1.154 -61.361 1.00 86.56 268 ARG A O 1
ATOM 2064 N N . CYS A 1 269 ? 19.693 -1.521 -59.299 1.00 89.88 269 CYS A N 1
ATOM 2065 C CA . CYS A 1 269 ? 20.760 -2.437 -59.718 1.00 89.88 269 CYS A CA 1
ATOM 2066 C C . CYS A 1 269 ? 20.711 -3.804 -59.025 1.00 89.88 269 CYS A C 1
ATOM 2068 O O . CYS A 1 269 ? 21.617 -4.612 -59.237 1.00 89.88 269 CYS A O 1
ATOM 2070 N N . ASP A 1 270 ? 19.694 -4.059 -58.201 1.00 90.12 270 ASP A N 1
ATOM 2071 C CA . ASP A 1 270 ? 19.545 -5.261 -57.373 1.00 90.12 270 ASP A CA 1
ATOM 2072 C C . ASP A 1 270 ? 20.829 -5.595 -56.600 1.00 90.12 270 ASP A C 1
ATOM 2074 O O . ASP A 1 270 ? 21.371 -6.693 -56.694 1.00 90.12 270 ASP A O 1
ATOM 2078 N N . GLY A 1 271 ? 21.424 -4.597 -55.941 1.00 90.19 271 GLY A N 1
ATOM 2079 C CA . GLY A 1 271 ? 22.648 -4.803 -55.155 1.00 90.19 271 GLY A CA 1
ATOM 2080 C C . GLY A 1 271 ? 23.955 -4.875 -55.959 1.00 90.19 271 GLY A C 1
ATOM 2081 O O . GLY A 1 271 ? 25.032 -4.778 -55.377 1.00 90.19 271 GLY A O 1
ATOM 2082 N N . ARG A 1 272 ? 23.909 -4.956 -57.296 1.00 90.50 272 ARG A N 1
ATOM 2083 C CA . ARG A 1 272 ? 25.104 -5.183 -58.141 1.00 90.50 272 ARG A CA 1
ATOM 2084 C C . ARG A 1 272 ? 26.010 -3.966 -58.316 1.00 90.50 272 ARG A C 1
ATOM 2086 O O . ARG A 1 272 ? 27.102 -4.076 -58.865 1.00 90.50 272 ARG A O 1
ATOM 2093 N N . GLY A 1 273 ? 25.542 -2.774 -57.948 1.00 89.88 273 GLY A N 1
ATOM 2094 C CA . GLY A 1 273 ? 26.292 -1.522 -58.110 1.00 89.88 273 GLY A CA 1
ATOM 2095 C C . GLY A 1 273 ? 26.408 -1.022 -59.554 1.00 89.88 273 GLY A C 1
ATOM 2096 O O . GLY A 1 273 ? 26.778 0.128 -59.782 1.00 89.88 273 GLY A O 1
ATOM 2097 N N . ARG A 1 274 ? 26.026 -1.829 -60.544 1.00 87.62 274 ARG A N 1
ATOM 2098 C CA . ARG A 1 274 ? 26.056 -1.486 -61.967 1.00 87.62 274 ARG A CA 1
ATOM 2099 C C . ARG A 1 274 ? 24.709 -1.781 -62.607 1.00 87.62 274 ARG A C 1
ATOM 2101 O O . ARG A 1 274 ? 24.019 -2.708 -62.196 1.00 87.62 274 ARG A O 1
ATOM 2108 N N . VAL A 1 275 ? 24.348 -0.991 -63.607 1.00 82.94 275 VAL A N 1
ATOM 2109 C CA . VAL A 1 275 ? 23.162 -1.224 -64.438 1.00 82.94 275 VAL A CA 1
ATOM 2110 C C . VAL A 1 275 ? 23.590 -1.402 -65.880 1.00 82.94 275 VAL A C 1
ATOM 2112 O O . VAL A 1 275 ? 24.574 -0.797 -66.313 1.00 82.94 275 VAL A O 1
ATOM 2115 N N . LYS A 1 276 ? 22.849 -2.220 -66.623 1.00 77.25 276 LYS A N 1
ATOM 2116 C CA . LYS A 1 276 ? 23.032 -2.306 -68.068 1.00 77.25 276 LYS A CA 1
ATOM 2117 C C . LYS A 1 276 ? 22.616 -0.975 -68.688 1.00 77.25 276 LYS A C 1
ATOM 2119 O O . LYS A 1 276 ? 21.484 -0.533 -68.495 1.00 77.25 276 LYS A O 1
ATOM 2124 N N . ASP A 1 277 ? 23.541 -0.322 -69.381 1.00 63.66 277 ASP A N 1
ATOM 2125 C CA . ASP A 1 277 ? 23.235 0.811 -70.243 1.00 63.66 277 ASP A CA 1
ATOM 2126 C C . ASP A 1 277 ? 23.115 0.289 -71.667 1.00 63.66 277 ASP A C 1
ATOM 2128 O O . ASP A 1 277 ? 24.109 -0.068 -72.294 1.00 63.66 277 ASP A O 1
ATOM 2132 N N . VAL A 1 278 ? 21.893 0.231 -72.185 1.00 54.31 278 VAL A N 1
ATOM 2133 C CA . VAL A 1 278 ? 21.670 -0.066 -73.602 1.00 54.31 278 VAL A CA 1
ATOM 2134 C C . VAL A 1 278 ? 21.877 1.237 -74.372 1.00 54.31 278 VAL A C 1
ATOM 2136 O O . VAL A 1 278 ? 20.927 1.930 -74.729 1.00 54.31 278 VAL A O 1
ATOM 2139 N N . LYS A 1 279 ? 23.138 1.640 -74.561 1.00 51.28 279 LYS A N 1
ATOM 2140 C CA . LYS A 1 279 ? 23.459 2.796 -75.403 1.00 51.28 279 LYS A CA 1
ATOM 2141 C C . LYS A 1 279 ? 23.657 2.365 -76.853 1.00 51.28 279 LYS A C 1
ATOM 2143 O O . LYS A 1 279 ? 24.683 1.812 -77.219 1.00 51.28 279 LYS A O 1
ATOM 2148 N N . PHE A 1 280 ? 22.614 2.641 -77.633 1.00 49.59 280 PHE A N 1
ATOM 2149 C CA . PHE A 1 280 ? 22.635 3.300 -78.943 1.00 49.59 280 PHE A CA 1
ATOM 2150 C C . PHE A 1 280 ? 23.941 3.235 -79.755 1.00 49.59 280 PHE A C 1
ATOM 2152 O O . PHE A 1 280 ? 24.949 3.843 -79.400 1.00 49.59 280 PHE A O 1
ATOM 2159 N N . CYS A 1 281 ? 23.860 2.613 -80.930 1.00 45.91 281 CYS A N 1
ATOM 2160 C CA . CYS A 1 281 ? 24.850 2.756 -81.990 1.00 45.91 281 CYS A CA 1
ATOM 2161 C C . CYS A 1 281 ? 24.707 4.149 -82.640 1.00 45.91 281 CYS A C 1
ATOM 2163 O O . CYS A 1 281 ? 23.633 4.513 -83.126 1.00 45.91 281 CYS A O 1
ATOM 2165 N N . TRP A 1 282 ? 25.779 4.949 -82.621 1.00 44.91 282 TRP A N 1
ATOM 2166 C CA . TRP A 1 282 ? 25.757 6.354 -83.059 1.00 44.91 282 TRP A CA 1
ATOM 2167 C C . TRP A 1 282 ? 25.508 6.520 -84.569 1.00 44.91 282 TRP A C 1
ATOM 2169 O O . TRP A 1 282 ? 25.085 7.587 -85.000 1.00 44.91 282 TRP A O 1
ATOM 2179 N N . SER A 1 283 ? 25.700 5.455 -85.350 1.00 46.72 283 SER A N 1
ATOM 2180 C CA . SER A 1 283 ? 25.485 5.426 -86.799 1.00 46.72 283 SER A CA 1
ATOM 2181 C C . SER A 1 283 ? 24.005 5.383 -87.204 1.00 46.72 283 SER A C 1
ATOM 2183 O O . SER A 1 283 ? 23.676 5.786 -88.311 1.00 46.72 283 SER A O 1
ATOM 2185 N N . CYS A 1 284 ? 23.102 4.895 -86.340 1.00 52.53 284 CYS A N 1
ATOM 2186 C CA . CYS A 1 284 ? 21.718 4.574 -86.735 1.00 52.53 284 CYS A CA 1
ATOM 2187 C C . CYS A 1 284 ? 20.611 5.115 -85.811 1.00 52.53 284 CYS A C 1
ATOM 2189 O O . CYS A 1 284 ? 19.440 4.968 -86.143 1.00 52.53 284 CYS A O 1
ATOM 2191 N N . LEU A 1 285 ? 20.946 5.763 -84.686 1.00 51.38 285 LEU A N 1
ATOM 2192 C CA . LEU A 1 285 ? 20.008 6.483 -83.797 1.00 51.38 285 LEU A CA 1
ATOM 2193 C C . LEU A 1 285 ? 18.719 5.727 -83.376 1.00 51.38 285 LEU A C 1
ATOM 2195 O O . LEU A 1 285 ? 17.771 6.350 -82.900 1.00 51.38 285 LEU A O 1
ATOM 2199 N N . ALA A 1 286 ? 18.678 4.399 -83.474 1.00 50.44 286 ALA A N 1
ATOM 2200 C CA . ALA A 1 286 ? 17.670 3.559 -82.841 1.00 50.44 286 ALA A CA 1
ATOM 2201 C C . ALA A 1 286 ? 18.166 2.107 -82.823 1.00 50.44 286 ALA A C 1
ATOM 2203 O O . ALA A 1 286 ? 18.572 1.564 -83.846 1.00 50.44 286 ALA A O 1
ATOM 2204 N N . GLY A 1 287 ? 18.145 1.449 -81.659 1.00 49.59 287 GLY A N 1
ATOM 2205 C CA . GLY A 1 287 ? 18.543 0.036 -81.533 1.00 49.59 287 GLY A CA 1
ATOM 2206 C C . GLY A 1 287 ? 17.653 -0.945 -82.314 1.00 49.59 287 GLY A C 1
ATOM 2207 O O . GLY A 1 287 ? 18.013 -2.112 -82.445 1.00 49.59 287 GLY A O 1
ATOM 2208 N N . LYS A 1 288 ? 16.516 -0.470 -82.831 1.00 53.34 288 LYS A N 1
ATOM 2209 C CA . LYS A 1 288 ? 15.641 -1.067 -83.846 1.00 53.34 288 LYS A CA 1
ATOM 2210 C C . LYS A 1 288 ? 14.934 0.081 -84.568 1.00 53.34 288 LYS A C 1
ATOM 2212 O O . LYS A 1 288 ? 14.685 1.105 -83.933 1.00 53.34 288 LYS A O 1
ATOM 2217 N N . ASP A 1 289 ? 14.598 -0.073 -85.844 1.00 48.72 289 ASP A N 1
ATOM 2218 C CA . ASP A 1 289 ? 13.729 0.897 -86.524 1.00 48.72 289 ASP A CA 1
ATOM 2219 C C . ASP A 1 289 ? 12.305 0.891 -85.923 1.00 48.72 289 ASP A C 1
ATOM 2221 O O . ASP A 1 289 ? 11.965 0.053 -85.080 1.00 48.72 289 ASP A O 1
ATOM 2225 N N . ALA A 1 290 ? 11.445 1.816 -86.360 1.00 43.34 290 ALA A N 1
ATOM 2226 C CA . ALA A 1 290 ? 10.050 1.905 -85.911 1.00 43.34 290 ALA A CA 1
ATOM 2227 C C . ALA A 1 290 ? 9.205 0.636 -86.198 1.00 43.34 290 ALA A C 1
ATOM 2229 O O . ALA A 1 290 ? 8.073 0.546 -85.728 1.00 43.34 290 ALA A O 1
ATOM 2230 N N . TYR A 1 291 ? 9.752 -0.343 -86.931 1.00 51.31 291 TYR A N 1
ATOM 2231 C CA . TYR A 1 291 ? 9.122 -1.615 -87.295 1.00 51.31 291 TYR A CA 1
ATOM 2232 C C . TYR A 1 291 ? 9.734 -2.826 -86.563 1.00 51.31 291 TYR A C 1
ATOM 2234 O O . TYR A 1 291 ? 9.281 -3.953 -86.750 1.00 51.31 291 TYR A O 1
ATOM 2242 N N . GLY A 1 292 ? 10.731 -2.617 -85.693 1.00 53.66 292 GLY A N 1
ATOM 2243 C CA . GLY A 1 292 ? 11.322 -3.660 -84.852 1.00 53.66 292 GLY A CA 1
ATOM 2244 C C . GLY A 1 292 ? 12.464 -4.464 -85.491 1.00 53.66 292 GLY A C 1
ATOM 2245 O O . GLY A 1 292 ? 12.893 -5.463 -84.897 1.00 53.66 292 GLY A O 1
ATOM 2246 N N . ASN A 1 293 ? 12.987 -4.043 -86.646 1.00 54.75 293 ASN A N 1
ATOM 2247 C CA . ASN A 1 293 ? 14.054 -4.749 -87.363 1.00 54.75 293 ASN A CA 1
ATOM 2248 C C . ASN A 1 293 ? 15.457 -4.410 -86.823 1.00 54.75 293 ASN A C 1
ATOM 2250 O O . ASN A 1 293 ? 15.690 -3.332 -86.274 1.00 54.75 293 ASN A O 1
ATOM 2254 N N . ARG A 1 294 ? 16.407 -5.352 -86.962 1.00 54.12 294 ARG A N 1
ATOM 2255 C CA . ARG A 1 294 ? 17.810 -5.204 -86.515 1.00 54.12 294 ARG A CA 1
ATOM 2256 C C . ARG A 1 294 ? 18.620 -4.343 -87.496 1.00 54.12 294 ARG A C 1
ATOM 2258 O O . ARG A 1 294 ? 18.420 -4.439 -88.701 1.00 54.12 294 ARG A O 1
ATOM 2265 N N . CYS A 1 295 ? 19.554 -3.538 -86.981 1.00 56.09 295 CYS A N 1
ATOM 2266 C CA . CYS A 1 295 ? 20.431 -2.690 -87.798 1.00 56.09 295 CYS A CA 1
ATOM 2267 C C . CYS A 1 295 ? 21.347 -3.531 -88.710 1.00 56.09 295 CYS A C 1
ATOM 2269 O O . CYS A 1 295 ? 22.031 -4.443 -88.243 1.00 56.09 295 CYS A O 1
ATOM 2271 N N . LEU A 1 296 ? 21.355 -3.198 -90.005 1.00 51.28 296 LEU A N 1
ATOM 2272 C CA . LEU A 1 296 ? 22.002 -3.960 -91.080 1.00 51.28 296 LEU A CA 1
ATOM 2273 C C . LEU A 1 296 ? 23.538 -3.883 -91.073 1.00 51.28 296 LEU A C 1
ATOM 2275 O O . LEU A 1 296 ? 24.177 -4.827 -91.521 1.00 51.28 296 LEU A O 1
ATOM 2279 N N . GLU A 1 297 ? 24.141 -2.821 -90.527 1.00 50.97 297 GLU A N 1
ATOM 2280 C CA . GLU A 1 297 ? 25.609 -2.679 -90.473 1.00 50.97 297 GLU A CA 1
ATOM 2281 C C . GLU A 1 297 ? 26.262 -3.481 -89.337 1.00 50.97 297 GLU A C 1
ATOM 2283 O O . GLU A 1 297 ? 27.396 -3.928 -89.473 1.00 50.97 297 GLU A O 1
ATOM 2288 N N . CYS A 1 298 ? 25.556 -3.702 -88.222 1.00 55.56 298 CYS A N 1
ATOM 2289 C CA . CYS A 1 298 ? 26.059 -4.486 -87.084 1.00 55.56 298 CYS A CA 1
ATOM 2290 C C . CYS A 1 298 ? 25.396 -5.864 -86.932 1.00 55.56 298 CYS A C 1
ATOM 2292 O O . CYS A 1 298 ? 25.623 -6.534 -85.926 1.00 55.56 298 CYS A O 1
ATOM 2294 N N . GLY A 1 299 ? 24.511 -6.268 -87.854 1.00 55.12 299 GLY A N 1
ATOM 2295 C CA . GLY A 1 299 ? 23.744 -7.525 -87.772 1.00 55.12 299 GLY A CA 1
ATOM 2296 C C . GLY A 1 299 ? 22.790 -7.627 -86.568 1.00 55.12 299 GLY A C 1
ATOM 2297 O O . GLY A 1 299 ? 22.151 -8.656 -86.350 1.00 55.12 299 GLY A O 1
ATOM 2298 N N . GLY A 1 300 ? 22.673 -6.551 -85.783 1.00 53.22 300 GLY A N 1
ATOM 2299 C CA . GLY A 1 300 ? 22.001 -6.511 -84.487 1.00 53.22 300 GLY A CA 1
ATOM 2300 C C . GLY A 1 300 ? 22.773 -7.117 -83.308 1.00 53.22 300 GLY A C 1
ATOM 2301 O O . GLY A 1 300 ? 22.179 -7.245 -82.240 1.00 53.22 300 GLY A O 1
ATOM 2302 N N . ASP A 1 301 ? 24.072 -7.394 -83.461 1.00 50.28 301 ASP A N 1
ATOM 2303 C CA . ASP A 1 301 ? 24.987 -7.803 -82.374 1.00 50.28 301 ASP A CA 1
ATOM 2304 C C . ASP A 1 301 ? 25.762 -6.613 -81.771 1.00 50.28 301 ASP A C 1
ATOM 2306 O O . ASP A 1 301 ? 26.726 -6.753 -81.025 1.00 50.28 301 ASP A O 1
ATOM 2310 N N . CYS A 1 302 ? 25.306 -5.394 -82.051 1.00 49.84 302 CYS A N 1
ATOM 2311 C CA . CYS A 1 302 ? 25.823 -4.138 -81.499 1.00 49.84 302 CYS A CA 1
ATOM 2312 C C . CYS A 1 302 ? 25.407 -3.891 -80.033 1.00 49.84 302 CYS A C 1
ATOM 2314 O O . CYS A 1 302 ? 25.772 -2.868 -79.453 1.00 49.84 302 CYS A O 1
ATOM 2316 N N . ALA A 1 303 ? 24.677 -4.818 -79.406 1.00 50.09 303 ALA A N 1
ATOM 2317 C CA . ALA A 1 303 ? 24.417 -4.798 -77.971 1.00 50.09 303 ALA A CA 1
ATOM 2318 C C . ALA A 1 303 ? 25.633 -5.345 -77.208 1.00 50.09 303 ALA A C 1
ATOM 2320 O O . ALA A 1 303 ? 25.585 -6.414 -76.603 1.00 50.09 303 ALA A O 1
ATOM 2321 N N . ILE A 1 304 ? 26.739 -4.601 -77.221 1.00 51.03 304 ILE A N 1
ATOM 2322 C CA . ILE A 1 304 ? 27.776 -4.806 -76.212 1.00 51.03 304 ILE A CA 1
ATOM 2323 C C . ILE A 1 304 ? 27.127 -4.401 -74.885 1.00 51.03 304 ILE A C 1
ATOM 2325 O O . ILE A 1 304 ? 26.774 -3.234 -74.712 1.00 51.03 304 ILE A O 1
ATOM 2329 N N . ASP A 1 305 ? 26.897 -5.359 -73.983 1.00 53.06 305 ASP A N 1
ATOM 2330 C CA . ASP A 1 305 ? 26.370 -5.112 -72.636 1.00 53.06 305 ASP A CA 1
ATOM 2331 C C . ASP A 1 305 ? 27.337 -4.180 -71.877 1.00 53.06 305 ASP A C 1
ATOM 2333 O O . ASP A 1 305 ? 28.229 -4.621 -71.147 1.00 53.06 305 ASP A O 1
ATOM 2337 N N . PHE A 1 306 ? 27.187 -2.867 -72.051 1.00 64.94 306 PHE A N 1
ATOM 2338 C CA . PHE A 1 306 ? 27.969 -1.889 -71.313 1.00 64.94 306 PHE A CA 1
ATOM 2339 C C . PHE A 1 306 ? 27.349 -1.717 -69.931 1.00 64.94 306 PHE A C 1
ATOM 2341 O O . PHE A 1 306 ? 26.290 -1.116 -69.739 1.00 64.94 306 PHE A O 1
ATOM 2348 N N . TRP A 1 307 ? 28.023 -2.271 -68.931 1.00 75.06 307 TRP A N 1
ATOM 2349 C CA . TRP A 1 307 ? 27.683 -2.047 -67.536 1.00 75.06 307 TRP A CA 1
ATOM 2350 C C . TRP A 1 307 ? 28.230 -0.697 -67.106 1.00 75.06 307 TRP A C 1
ATOM 2352 O O . TRP A 1 307 ? 29.441 -0.532 -66.958 1.00 75.06 307 TRP A O 1
ATOM 2362 N N . LYS A 1 308 ? 27.344 0.263 -66.851 1.00 84.25 308 LYS A N 1
ATOM 2363 C CA . LYS A 1 308 ? 27.742 1.518 -66.213 1.00 84.25 308 LYS A CA 1
ATOM 2364 C C . LYS A 1 308 ? 27.554 1.443 -64.709 1.00 84.25 308 LYS A C 1
ATOM 2366 O O . LYS A 1 308 ? 26.692 0.717 -64.202 1.00 84.25 308 LYS A O 1
ATOM 2371 N N . THR A 1 309 ? 28.331 2.24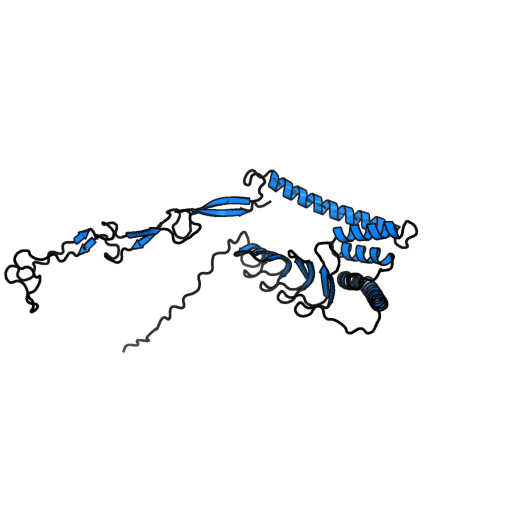5 -63.991 1.00 87.81 309 THR A N 1
ATOM 2372 C CA . THR A 1 309 ? 28.104 2.521 -62.573 1.00 87.81 309 THR A CA 1
ATOM 2373 C C . THR A 1 309 ? 26.656 2.961 -62.379 1.00 87.81 309 THR A C 1
ATOM 2375 O O . THR A 1 309 ? 26.182 3.866 -63.066 1.00 87.81 309 THR A O 1
ATOM 2378 N N . CYS A 1 310 ? 25.931 2.299 -61.475 1.00 88.62 310 CYS A N 1
ATOM 2379 C CA . CYS A 1 310 ? 24.545 2.648 -61.199 1.00 88.62 310 CYS A CA 1
ATOM 2380 C C . CYS A 1 310 ? 24.496 4.101 -60.698 1.00 88.62 310 CYS A C 1
ATOM 2382 O O . CYS A 1 310 ? 25.089 4.376 -59.653 1.00 88.62 310 CYS A O 1
ATOM 2384 N N . PRO A 1 311 ? 23.804 5.017 -61.403 1.00 87.38 311 PRO A N 1
ATOM 2385 C CA . PRO A 1 311 ? 23.793 6.439 -61.054 1.00 87.38 311 PRO A CA 1
ATOM 2386 C C . PRO A 1 311 ? 23.024 6.709 -59.758 1.00 87.38 311 PRO A C 1
ATOM 2388 O O . PRO A 1 311 ? 23.156 7.767 -59.158 1.00 87.38 311 PRO A O 1
ATOM 2391 N N . GLU A 1 312 ? 22.211 5.752 -59.307 1.00 88.38 312 GLU A N 1
ATOM 2392 C CA . GLU A 1 312 ? 21.529 5.873 -58.030 1.00 88.38 312 GLU A CA 1
ATOM 2393 C C . GLU A 1 312 ? 22.455 5.539 -56.862 1.00 88.38 312 GLU A C 1
ATOM 2395 O O . GLU A 1 312 ? 22.582 6.342 -55.943 1.00 88.38 312 GLU A O 1
ATOM 2400 N N . CYS A 1 313 ? 23.109 4.380 -56.843 1.00 91.12 313 CYS A N 1
ATOM 2401 C CA . CYS A 1 313 ? 23.971 4.005 -55.716 1.00 91.12 313 CYS A CA 1
ATOM 2402 C C . CYS A 1 313 ? 25.447 4.394 -55.905 1.00 91.12 313 CYS A C 1
ATOM 2404 O O . CYS A 1 313 ? 26.276 3.989 -55.091 1.00 91.12 313 CYS A O 1
ATOM 2406 N N . ASN A 1 314 ? 25.794 5.090 -56.992 1.00 91.31 314 ASN A N 1
ATOM 2407 C CA . ASN A 1 314 ? 27.166 5.427 -57.391 1.00 91.31 314 ASN A CA 1
ATOM 2408 C C . ASN A 1 314 ? 28.137 4.238 -57.287 1.00 91.31 314 ASN A C 1
ATOM 2410 O O . ASN A 1 314 ? 29.244 4.367 -56.778 1.00 91.31 314 ASN A O 1
ATOM 2414 N N . GLY A 1 315 ? 27.712 3.047 -57.722 1.00 89.75 315 GLY A N 1
ATOM 2415 C CA . GLY A 1 315 ? 28.583 1.862 -57.723 1.00 89.75 315 GLY A CA 1
ATOM 2416 C C . GLY A 1 315 ? 28.540 0.995 -56.469 1.00 89.75 315 GLY A C 1
ATOM 2417 O O . GLY A 1 315 ? 28.964 -0.151 -56.525 1.00 89.75 315 GLY A O 1
ATOM 2418 N N . THR A 1 316 ? 27.988 1.486 -55.359 1.00 92.88 316 THR A N 1
ATOM 2419 C CA . THR A 1 316 ? 28.050 0.775 -54.064 1.00 92.88 316 THR A CA 1
ATOM 2420 C C . THR A 1 316 ? 27.090 -0.413 -53.938 1.00 92.88 316 THR A C 1
ATOM 2422 O O . THR A 1 316 ? 27.211 -1.206 -53.008 1.00 92.88 316 THR A O 1
ATOM 2425 N N . GLY A 1 317 ? 26.081 -0.503 -54.809 1.00 91.50 317 GLY A N 1
ATOM 2426 C CA . GLY A 1 317 ? 24.994 -1.487 -54.725 1.00 91.50 317 GLY A CA 1
ATOM 2427 C C . GLY A 1 317 ? 23.990 -1.230 -53.598 1.00 91.50 317 GLY A C 1
ATOM 2428 O O . GLY A 1 317 ? 22.922 -1.834 -53.570 1.00 91.50 317 GLY A O 1
ATOM 2429 N N . LYS A 1 318 ? 24.282 -0.297 -52.687 1.00 92.44 318 LYS A N 1
ATOM 2430 C CA . LYS A 1 318 ? 23.488 -0.040 -51.487 1.00 92.44 318 LYS A CA 1
ATOM 2431 C C . LYS A 1 318 ? 23.040 1.412 -51.440 1.00 92.44 318 LYS A C 1
ATOM 2433 O O . LYS A 1 318 ? 23.733 2.324 -51.882 1.00 92.44 318 LYS A O 1
ATOM 2438 N N . LYS A 1 319 ? 21.861 1.632 -50.880 1.00 91.31 319 LYS A N 1
ATOM 2439 C CA . LYS A 1 319 ? 21.359 2.953 -50.513 1.00 91.31 319 LYS A CA 1
ATOM 2440 C C . LYS A 1 319 ? 21.249 3.020 -49.000 1.00 91.31 319 LYS A C 1
ATOM 2442 O O . LYS A 1 319 ? 21.094 2.002 -48.330 1.00 91.31 319 LYS A O 1
ATOM 2447 N N . SER A 1 320 ? 21.359 4.225 -48.459 1.00 89.56 320 SER A N 1
ATOM 2448 C CA . SER A 1 320 ? 21.206 4.465 -47.028 1.00 89.56 320 SER A CA 1
ATOM 2449 C C . SER A 1 320 ? 20.136 5.511 -46.791 1.00 89.56 320 SER A C 1
ATOM 2451 O O . SER A 1 320 ? 20.066 6.485 -47.541 1.00 89.56 320 SER A O 1
ATOM 2453 N N . LYS A 1 321 ? 19.373 5.357 -45.717 1.00 89.12 321 LYS A N 1
ATOM 2454 C CA . LYS A 1 321 ? 18.531 6.419 -45.158 1.00 89.12 321 LYS A CA 1
ATOM 2455 C C . LYS A 1 321 ? 18.870 6.611 -43.685 1.00 89.12 321 LYS A C 1
ATOM 2457 O O . LYS A 1 321 ? 19.400 5.686 -43.063 1.00 89.12 321 LYS A O 1
ATOM 2462 N N . SER A 1 322 ? 18.579 7.791 -43.140 1.00 88.31 322 SER A N 1
ATOM 2463 C CA . SER A 1 322 ? 18.671 8.033 -41.696 1.00 88.31 322 SER A CA 1
ATOM 2464 C C . SER A 1 322 ? 17.905 6.954 -40.934 1.00 88.31 322 SER A C 1
ATOM 2466 O O . SER A 1 322 ? 16.893 6.441 -41.422 1.00 88.31 322 SER A O 1
ATOM 2468 N N . CYS A 1 323 ? 18.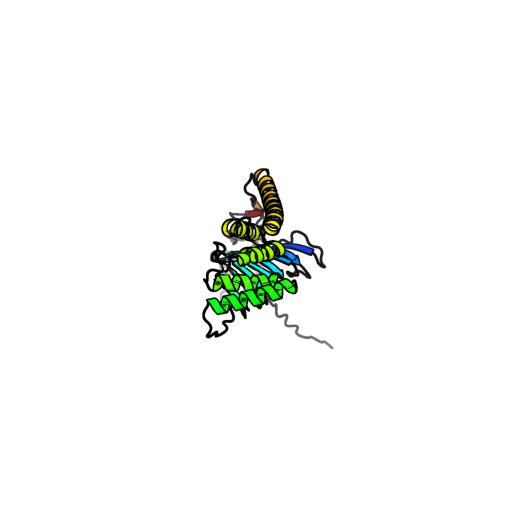427 6.554 -39.775 1.00 85.12 323 CYS A N 1
ATOM 2469 C CA . CYS A 1 323 ? 17.727 5.616 -38.911 1.00 85.12 323 CYS A CA 1
ATOM 2470 C C . CYS A 1 323 ? 16.339 6.185 -38.592 1.00 85.12 323 CYS A C 1
ATOM 2472 O O . CYS A 1 323 ? 16.232 7.332 -38.177 1.00 85.12 323 CYS A O 1
ATOM 2474 N N . SER A 1 324 ? 15.287 5.405 -38.831 1.00 82.62 324 SER A N 1
ATOM 2475 C CA . SER A 1 324 ? 13.892 5.818 -38.625 1.00 82.62 324 SER A CA 1
ATOM 2476 C C . SER A 1 324 ? 13.449 5.617 -37.174 1.00 82.62 324 SER A C 1
ATOM 2478 O O . SER A 1 324 ? 12.339 5.160 -36.917 1.00 82.62 324 SER A O 1
ATOM 2480 N N . ASP A 1 325 ? 14.384 5.750 -36.248 1.00 78.81 325 ASP A N 1
ATOM 2481 C CA . ASP A 1 325 ? 14.181 5.511 -34.833 1.00 78.81 325 ASP A CA 1
ATOM 2482 C C . ASP A 1 325 ? 14.506 6.818 -34.132 1.00 78.81 325 ASP A C 1
ATOM 2484 O O . ASP A 1 325 ? 15.654 7.267 -34.183 1.00 78.81 325 ASP A O 1
ATOM 2488 N N . ASP A 1 326 ? 13.473 7.452 -33.588 1.00 72.44 326 ASP A N 1
ATOM 2489 C CA . ASP A 1 326 ? 13.532 8.851 -33.165 1.00 72.44 326 ASP A CA 1
ATOM 2490 C C . ASP A 1 326 ? 14.507 9.049 -31.989 1.00 72.44 326 ASP A C 1
ATOM 2492 O O . ASP A 1 326 ? 15.161 10.085 -31.896 1.00 72.44 326 ASP A O 1
ATOM 2496 N N . ASP A 1 327 ? 14.739 8.000 -31.191 1.00 72.62 327 ASP A N 1
ATOM 2497 C CA . ASP A 1 327 ? 15.649 8.005 -30.034 1.00 72.62 327 ASP A CA 1
ATOM 2498 C C . ASP A 1 327 ? 17.114 7.693 -30.398 1.00 72.62 327 ASP A C 1
ATOM 2500 O O . ASP A 1 327 ? 17.968 7.511 -29.531 1.00 72.62 327 ASP A O 1
ATOM 2504 N N . CYS A 1 328 ? 17.426 7.530 -31.686 1.00 78.69 328 CYS A N 1
ATOM 2505 C CA . CYS A 1 328 ? 18.712 6.999 -32.135 1.00 78.69 328 CYS A CA 1
ATOM 2506 C C . CYS A 1 328 ? 19.843 8.040 -32.204 1.00 78.69 328 CYS A C 1
ATOM 2508 O O . CYS A 1 328 ? 20.984 7.630 -32.399 1.00 78.69 328 CYS A O 1
ATOM 2510 N N . GLU A 1 329 ? 19.576 9.351 -32.150 1.00 71.12 329 GLU A N 1
ATOM 2511 C CA . GLU A 1 329 ? 20.588 10.434 -32.235 1.00 71.12 329 GLU A CA 1
ATOM 2512 C C . GLU A 1 329 ? 21.702 10.222 -33.296 1.00 71.12 329 GLU A C 1
ATOM 2514 O O . GLU A 1 329 ? 22.871 10.546 -33.089 1.00 71.12 329 GLU A O 1
ATOM 2519 N N . GLY A 1 330 ? 21.395 9.611 -34.446 1.00 67.81 330 GLY A N 1
ATOM 2520 C CA . GLY A 1 330 ? 22.416 9.318 -35.464 1.00 67.81 330 GLY A CA 1
ATOM 2521 C C . GLY A 1 330 ? 23.329 8.114 -35.170 1.00 67.81 330 GLY A C 1
ATOM 2522 O O . GLY A 1 330 ? 24.351 7.950 -35.831 1.00 67.81 330 GLY A O 1
ATOM 2523 N N . GLY A 1 331 ? 22.941 7.213 -34.266 1.00 75.81 331 GLY A N 1
ATOM 2524 C CA . GLY A 1 331 ? 23.418 5.826 -34.217 1.00 75.81 331 GLY A CA 1
ATOM 2525 C C . GLY A 1 331 ? 23.244 5.095 -32.887 1.00 75.81 331 GLY A C 1
ATOM 2526 O O . GLY A 1 331 ? 23.089 3.870 -32.885 1.00 75.81 331 GLY A O 1
ATOM 2527 N N . LYS A 1 332 ? 23.237 5.818 -31.770 1.00 81.94 332 LYS A N 1
ATOM 2528 C CA . LYS A 1 332 ? 23.161 5.251 -30.421 1.00 81.94 332 LYS A CA 1
ATOM 2529 C C . LYS A 1 332 ? 21.884 5.696 -29.726 1.00 81.94 332 LYS A C 1
ATOM 2531 O O . LYS A 1 332 ? 21.532 6.860 -29.812 1.00 81.94 332 LYS A O 1
ATOM 2536 N N . LYS A 1 333 ? 21.242 4.781 -29.006 1.00 81.75 333 LYS A N 1
ATOM 2537 C CA . LYS A 1 333 ? 20.112 5.112 -28.140 1.00 81.75 333 LYS A CA 1
ATOM 2538 C C . LYS A 1 333 ? 20.591 5.432 -26.740 1.00 81.75 333 LYS A C 1
ATOM 2540 O O . LYS A 1 333 ? 21.547 4.819 -26.258 1.00 81.75 333 LYS A O 1
ATOM 2545 N N . GLU A 1 334 ? 19.907 6.360 -26.095 1.00 81.12 334 GLU A N 1
ATOM 2546 C CA . GLU A 1 334 ? 20.046 6.576 -24.665 1.00 81.12 334 GLU A CA 1
ATOM 2547 C C . GLU A 1 334 ? 19.111 5.625 -23.917 1.00 81.12 334 GLU A C 1
ATOM 2549 O O . GLU A 1 334 ? 17.895 5.666 -24.079 1.00 81.12 334 GLU A O 1
ATOM 2554 N N . GLU A 1 335 ? 19.682 4.754 -23.092 1.00 78.06 335 GLU A N 1
ATOM 2555 C CA . GLU A 1 335 ? 18.926 3.873 -22.209 1.00 78.06 335 GLU A CA 1
ATOM 2556 C C . GLU A 1 335 ? 19.181 4.245 -20.757 1.00 78.06 335 GLU A C 1
ATOM 2558 O O . GLU A 1 335 ? 20.319 4.442 -20.323 1.00 78.06 335 GLU A O 1
ATOM 2563 N N . ARG A 1 336 ? 18.103 4.328 -19.980 1.00 76.19 336 ARG A N 1
ATOM 2564 C CA . ARG A 1 336 ? 18.168 4.601 -18.549 1.00 76.19 336 ARG A CA 1
ATOM 2565 C C . ARG A 1 336 ? 18.255 3.284 -17.792 1.00 76.19 336 ARG A C 1
ATOM 2567 O O . ARG A 1 336 ? 17.287 2.528 -17.729 1.00 76.19 336 ARG A O 1
ATOM 2574 N N . VAL A 1 337 ? 19.405 3.032 -17.183 1.00 75.00 337 VAL A N 1
ATOM 2575 C CA . VAL A 1 337 ? 19.647 1.829 -16.388 1.00 75.00 337 VAL A CA 1
ATOM 2576 C C . VAL A 1 337 ? 19.565 2.179 -14.912 1.00 75.00 337 VAL A C 1
ATOM 2578 O O . VAL A 1 337 ? 20.285 3.049 -14.420 1.00 75.00 337 VAL A O 1
ATOM 2581 N N . THR A 1 338 ? 18.686 1.487 -14.196 1.00 73.94 338 THR A N 1
ATOM 2582 C CA . THR A 1 338 ? 18.570 1.592 -12.742 1.00 73.94 338 THR A CA 1
ATOM 2583 C C . THR A 1 338 ? 19.659 0.744 -12.095 1.00 73.94 338 THR A C 1
ATOM 2585 O O . THR A 1 338 ? 19.860 -0.417 -12.458 1.00 73.94 338 THR A O 1
ATOM 2588 N N . CYS A 1 339 ? 20.389 1.309 -11.141 1.00 68.62 339 CYS A N 1
ATOM 2589 C CA . CYS A 1 339 ? 21.396 0.552 -10.415 1.00 68.62 339 CYS A CA 1
ATOM 2590 C C . CYS A 1 339 ? 20.729 -0.359 -9.370 1.00 68.62 339 CYS A C 1
ATOM 2592 O O . CYS A 1 339 ? 19.778 0.039 -8.697 1.00 68.62 339 CYS A O 1
ATOM 2594 N N . LYS A 1 340 ? 21.222 -1.596 -9.244 1.00 68.19 340 LYS A N 1
ATOM 2595 C CA . LYS A 1 340 ? 20.684 -2.600 -8.316 1.00 68.19 340 LYS A CA 1
ATOM 2596 C C . LYS A 1 340 ? 21.229 -2.352 -6.901 1.00 68.19 340 LYS A C 1
ATOM 2598 O O . LYS A 1 340 ? 22.336 -2.795 -6.609 1.00 68.19 340 LYS A O 1
ATOM 2603 N N . HIS A 1 341 ? 20.466 -1.652 -6.059 1.00 65.69 341 HIS A N 1
ATOM 2604 C CA . HIS A 1 341 ? 20.785 -1.375 -4.648 1.00 65.69 341 HIS A CA 1
ATOM 2605 C C . HIS A 1 341 ? 19.632 -1.727 -3.699 1.00 65.69 341 HIS A C 1
ATOM 2607 O O . HIS A 1 341 ? 18.444 -1.664 -4.111 1.00 65.69 341 HIS A O 1
#

Radius of gyration: 35.95 Å; Cα contacts (8 Å, |Δi|>4): 585; chains: 1; bounding box: 63×52×125 Å

Mean predicted aligned error: 14.73 Å

pLDDT: mean 82.65, std 19.42, range [28.42, 98.44]

Sequence (341 aa):
MKFMIALTMCFLVLPQVSLAQVIVGSWGGGYIEVRLGNELYRGSCRDGLKEGYGELTFEGPQKKGKYRGEFSHSSRTGYGSWSDENEEYVGFFVNGKYQGSGTRYRLDGSVLQAGRFENGTLVKSASSLPTTAQADLCLIQAKKLLSSGDFRGALVELNSVLALGVSPPIDFYYHLADCNAKSKDFSRAVSNYQKYVVEAGSGGEYYVSCLEMLSAATDSLNAWNTQLENRAAAIRSCGLCFGKGEKTIKVNCEKCNGKGRTYYECHRCDGRGRVKDVKFCWSCLAGKDAYGNRCLECGGDCAIDFWKTCPECNGTGKKSKSCSDDDCEGGKKEERVTCKH

Secondary structure (DSSP, 8-state):
----------------------BS--TTSEEEEEEETTEEEEEEEETTEEEEEEEEEEEETTEEEEEEEEEETTEEEEEEEEEESSEEEEEEEETTEEEEEEEEEETTS-EEEEEEEETTEE------S-HHHHHHHHHHHHHHHHHTT-HHHHHHHHHHHHHTT----THHHHHHHHHHHHTT-HHHHHHHHHHHHHHHGGGSTTHHHHHHHHHHHHHHHHHHHHHHHHHHHHHHT-TTTTTSSEEEEEEE-TTTTTSSEEEEE-TTTTTSSEEEE----TTTSSSS-TT-PPPTTTTT-----EEEEPTTTTTSSEEEEE-S-GGGTTTEEEEEEEP--

Solvent-accessible surface area (backbone atoms only — not comparable to full-atom values): 18725 Å² total; per-residue (Å²): 137,85,89,80,84,87,78,82,81,78,82,76,83,73,79,85,77,78,83,65,65,80,57,60,65,64,94,82,46,36,59,38,43,44,57,56,91,49,33,40,38,43,28,31,29,44,87,90,30,41,25,47,56,34,35,39,39,37,61,47,101,89,49,51,36,39,38,42,31,28,25,50,84,61,29,38,24,52,59,32,36,39,36,46,94,68,35,36,37,44,31,28,28,51,81,67,26,41,25,48,58,25,36,33,23,37,80,89,66,49,55,64,43,38,40,46,24,54,87,59,38,74,64,80,75,92,68,93,63,56,60,66,60,52,30,51,52,26,50,55,51,19,53,53,28,49,76,70,68,36,40,69,62,16,42,25,28,50,40,31,29,53,40,58,72,56,88,74,64,69,70,51,31,45,57,50,11,50,28,26,44,79,70,67,38,25,68,62,11,34,55,26,26,52,51,26,50,72,74,49,34,90,81,29,96,54,36,70,64,41,53,56,51,32,51,55,27,45,53,52,40,50,53,52,51,50,53,50,51,52,43,52,47,51,28,50,69,28,84,82,33,70,39,63,44,37,36,79,42,79,42,62,22,88,84,33,67,43,60,20,34,37,75,44,67,24,79,87,36,70,43,65,11,36,29,80,45,89,71,63,58,88,93,67,80,48,82,36,54,102,84,70,48,63,47,81,92,54,75,54,69,69,73,67,83,41,69,38,66,21,82,85,38,71,44,68,10,40,40,72,44,72,47,94,47,92,67,20,84,65,10,39,23,77,44,80,45,70,61,95,108